Protein AF-A0A1V1TSD0-F1 (afdb_monomer)

Radius of gyration: 26.0 Å; Cα contacts (8 Å, |Δi|>4): 229; chains: 1; bounding box: 66×62×81 Å

Structure (mmCIF, N/CA/C/O backbone):
data_AF-A0A1V1TSD0-F1
#
_entry.id   AF-A0A1V1TSD0-F1
#
loop_
_atom_site.group_PDB
_atom_site.id
_atom_site.type_symbol
_atom_site.label_atom_id
_atom_site.label_alt_id
_atom_site.label_comp_id
_atom_site.label_asym_id
_atom_site.label_entity_id
_atom_site.label_seq_id
_atom_site.pdbx_PDB_ins_code
_atom_site.Cartn_x
_atom_site.Cartn_y
_atom_site.Cartn_z
_atom_site.occupancy
_atom_site.B_iso_or_equiv
_atom_site.auth_seq_id
_atom_site.auth_comp_id
_atom_site.auth_asym_id
_atom_site.auth_atom_id
_atom_site.pdbx_PDB_model_num
ATOM 1 N N . MET A 1 1 ? -42.325 -4.450 58.940 1.00 56.97 1 MET A N 1
ATOM 2 C CA . MET A 1 1 ? -40.884 -4.740 58.745 1.00 56.97 1 MET A CA 1
ATOM 3 C C . MET A 1 1 ? -40.631 -5.850 57.714 1.00 56.97 1 MET A C 1
ATOM 5 O O . MET A 1 1 ? -39.839 -5.632 56.813 1.00 56.97 1 MET A O 1
ATOM 9 N N . TYR A 1 2 ? -41.353 -6.981 57.750 1.00 60.72 2 TYR A N 1
ATOM 10 C CA . TYR A 1 2 ? -41.178 -8.103 56.799 1.00 60.72 2 TYR A CA 1
ATOM 11 C C . TYR A 1 2 ? -41.412 -7.768 55.307 1.00 60.72 2 TYR A C 1
ATOM 13 O O . TYR A 1 2 ? -40.686 -8.253 54.445 1.00 60.72 2 TYR A O 1
ATOM 21 N N . SER A 1 3 ? -42.401 -6.921 54.992 1.00 66.69 3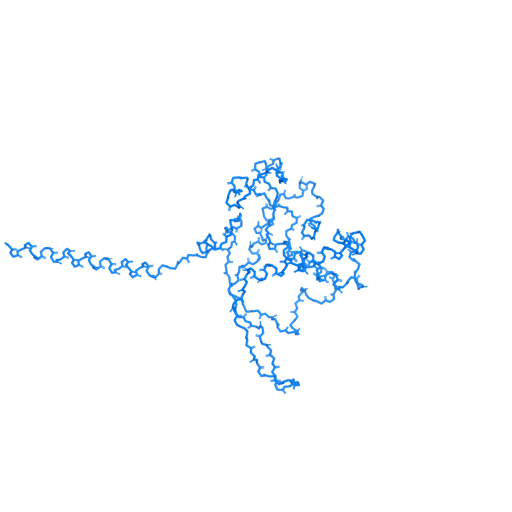 SER A N 1
ATOM 22 C CA . SER A 1 3 ? -42.726 -6.543 53.601 1.00 66.69 3 SER A CA 1
ATOM 23 C C . SER A 1 3 ? -41.614 -5.717 52.930 1.00 66.69 3 SER A C 1
ATOM 25 O O . SER A 1 3 ? -41.291 -5.929 51.764 1.00 66.69 3 SER A O 1
ATOM 27 N N . TYR A 1 4 ? -40.954 -4.842 53.695 1.00 77.44 4 TYR A N 1
ATOM 28 C CA . TYR A 1 4 ? -39.915 -3.940 53.190 1.00 77.44 4 TYR A CA 1
ATOM 29 C C . TYR A 1 4 ? -38.653 -4.696 52.743 1.00 77.44 4 TYR A C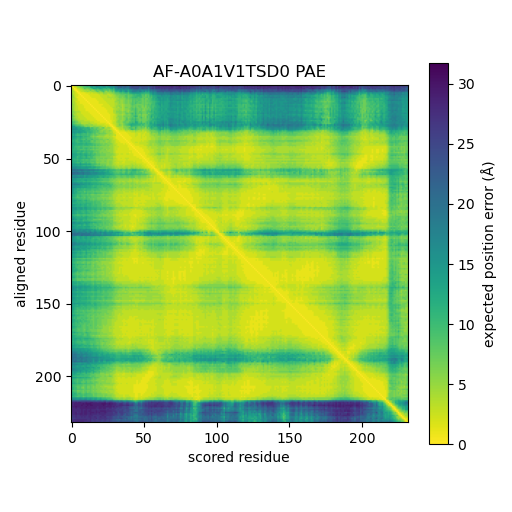 1
ATOM 31 O O . TYR A 1 4 ? -38.132 -4.450 51.659 1.00 77.44 4 TYR A O 1
ATOM 39 N N . ASN A 1 5 ? -38.224 -5.695 53.522 1.00 82.88 5 ASN A N 1
ATOM 40 C CA . ASN A 1 5 ? -37.071 -6.535 53.177 1.00 82.88 5 ASN A CA 1
ATOM 41 C C . ASN A 1 5 ? -37.315 -7.373 51.914 1.00 82.88 5 ASN A C 1
ATOM 43 O O . ASN A 1 5 ? -36.395 -7.598 51.133 1.00 82.88 5 ASN A O 1
ATOM 47 N N . ARG A 1 6 ? -38.559 -7.814 51.679 1.00 86.88 6 ARG A N 1
ATOM 48 C CA . ARG A 1 6 ? -38.909 -8.576 50.473 1.00 86.88 6 ARG A CA 1
ATOM 49 C C . ARG A 1 6 ? -38.849 -7.703 49.219 1.00 86.88 6 ARG A C 1
ATOM 51 O O . ARG A 1 6 ? -38.301 -8.144 48.215 1.00 86.88 6 ARG A O 1
ATOM 58 N N . VAL A 1 7 ? -39.365 -6.475 49.291 1.00 89.94 7 VAL A N 1
ATOM 59 C CA . VAL A 1 7 ? -39.290 -5.504 48.185 1.00 89.94 7 VAL A CA 1
ATOM 60 C C . VAL A 1 7 ? -37.834 -5.144 47.883 1.00 89.94 7 VAL A C 1
ATOM 62 O O . VAL A 1 7 ? -37.426 -5.210 46.727 1.00 89.94 7 VAL A O 1
ATOM 65 N N . TYR A 1 8 ? -37.030 -4.857 48.912 1.00 93.00 8 TYR A N 1
ATOM 66 C CA . TYR A 1 8 ? -35.603 -4.567 48.751 1.00 93.00 8 TYR A CA 1
ATOM 67 C C . TYR A 1 8 ? -34.847 -5.708 48.051 1.00 93.00 8 TYR A C 1
ATOM 69 O O . TYR A 1 8 ? -34.151 -5.467 47.067 1.00 93.00 8 TYR A O 1
ATOM 77 N N . ASN A 1 9 ? -35.033 -6.954 48.497 1.00 92.12 9 ASN A N 1
ATOM 78 C CA . ASN A 1 9 ? -34.346 -8.109 47.912 1.00 92.12 9 ASN A CA 1
ATOM 79 C C . ASN A 1 9 ? -34.718 -8.339 46.439 1.00 92.12 9 ASN A C 1
ATOM 81 O O . ASN A 1 9 ? -33.852 -8.686 45.641 1.00 92.12 9 ASN A O 1
ATOM 85 N N . VAL A 1 10 ? -35.986 -8.128 46.062 1.00 94.88 10 VAL A N 1
ATOM 86 C CA . VAL A 1 10 ? -36.434 -8.249 44.662 1.00 94.88 10 VAL A CA 1
ATOM 87 C C . VAL A 1 10 ? -35.785 -7.177 43.787 1.00 94.88 10 VAL A C 1
ATOM 89 O O . VAL A 1 10 ? -35.283 -7.490 42.710 1.00 94.88 10 VAL A O 1
ATOM 92 N N . VAL A 1 11 ? -35.745 -5.929 44.261 1.00 95.31 11 VAL A N 1
ATOM 93 C CA . VAL A 1 11 ? -35.116 -4.817 43.534 1.00 95.31 11 VAL A CA 1
ATOM 94 C C . VAL A 1 11 ? -33.609 -5.045 43.379 1.00 95.31 11 VAL A C 1
ATOM 96 O O . VAL A 1 11 ? -33.076 -4.892 42.282 1.00 95.31 11 VAL A O 1
ATOM 99 N N . ALA A 1 12 ? -32.924 -5.472 44.443 1.00 95.50 12 ALA A N 1
ATOM 100 C CA . ALA A 1 12 ? -31.495 -5.774 44.398 1.00 95.50 12 ALA A CA 1
ATOM 101 C C . ALA A 1 12 ? -31.174 -6.923 43.425 1.00 95.50 12 ALA A C 1
ATOM 103 O O . ALA A 1 12 ? -30.261 -6.800 42.609 1.00 95.50 12 ALA A O 1
ATOM 104 N N . ALA A 1 13 ? -31.952 -8.012 43.457 1.00 96.06 13 ALA A N 1
ATOM 105 C CA . ALA A 1 13 ? -31.787 -9.133 42.533 1.00 96.06 13 ALA A CA 1
ATOM 106 C C . ALA A 1 13 ? -32.034 -8.724 41.071 1.00 96.06 13 ALA A C 1
ATOM 108 O O . ALA A 1 13 ? -31.301 -9.158 40.184 1.00 96.06 13 ALA A O 1
ATOM 109 N N . PHE A 1 14 ? -33.020 -7.856 40.820 1.00 97.12 14 PHE A N 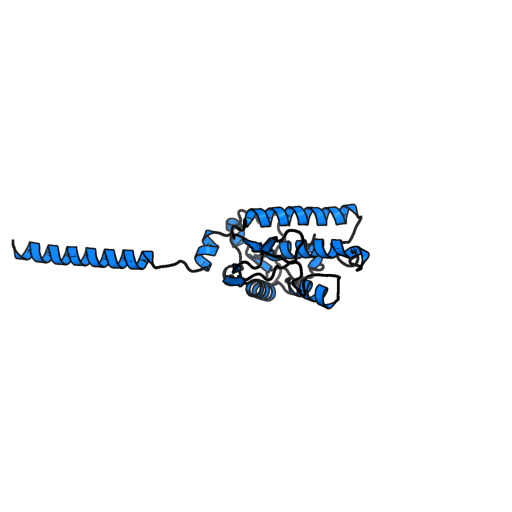1
ATOM 110 C CA . PHE A 1 14 ? -33.284 -7.310 39.490 1.00 97.12 14 PHE A CA 1
ATOM 111 C C . PHE A 1 14 ? -32.096 -6.497 38.960 1.00 97.12 14 PHE A C 1
ATOM 113 O O . PHE A 1 14 ? -31.605 -6.784 37.871 1.00 97.12 14 PHE A O 1
ATOM 120 N N . PHE A 1 15 ? -31.581 -5.534 39.733 1.00 97.69 15 PHE A N 1
ATOM 121 C CA . PHE A 1 15 ? -30.420 -4.743 39.307 1.00 97.69 15 PHE A CA 1
ATOM 122 C C . PHE A 1 15 ? -29.165 -5.598 39.119 1.00 97.69 15 PHE A C 1
ATOM 124 O O . PHE A 1 15 ? -28.401 -5.362 38.184 1.00 97.69 15 PHE A O 1
ATOM 131 N N . PHE A 1 16 ? -28.967 -6.617 39.958 1.00 97.31 16 PHE A N 1
ATOM 132 C CA . PHE A 1 16 ? -27.873 -7.568 39.785 1.00 97.31 16 PHE A CA 1
ATOM 133 C C . PHE A 1 16 ? -28.010 -8.364 38.479 1.00 97.31 16 PHE A C 1
ATOM 135 O O . PHE A 1 16 ? -27.049 -8.454 37.719 1.00 97.31 16 PHE A O 1
ATOM 142 N N . ALA A 1 17 ? -29.205 -8.875 38.168 1.00 97.56 17 ALA A N 1
ATOM 143 C CA . ALA A 1 17 ? -29.463 -9.580 36.914 1.00 97.56 17 ALA A CA 1
ATOM 144 C C . ALA A 1 17 ? -29.262 -8.672 35.688 1.00 97.56 17 ALA A C 1
ATOM 146 O O . ALA A 1 17 ? -28.612 -9.077 34.729 1.00 97.56 17 ALA A O 1
ATOM 147 N N . VAL A 1 18 ? -29.750 -7.429 35.734 1.00 97.31 18 VAL A N 1
ATOM 148 C CA . VAL A 1 18 ? -29.541 -6.435 34.667 1.00 97.31 18 VAL A CA 1
ATOM 149 C C . VAL A 1 18 ? -28.053 -6.127 34.479 1.00 97.31 18 VAL A C 1
ATOM 151 O O . VAL A 1 18 ? -27.576 -6.091 33.349 1.00 97.31 18 VAL A O 1
ATOM 154 N N . SER A 1 19 ? -27.300 -5.970 35.570 1.00 97.31 19 SER A N 1
ATOM 155 C CA . SER A 1 19 ? -25.848 -5.763 35.521 1.00 97.31 19 SER A CA 1
ATOM 156 C C . SER A 1 19 ? -25.116 -6.954 34.891 1.00 97.31 19 SER A C 1
ATOM 158 O O . SER A 1 19 ? -24.260 -6.763 34.030 1.00 97.31 19 SER A O 1
ATOM 160 N N . LEU A 1 20 ? -25.499 -8.189 35.239 1.00 97.06 20 LEU A N 1
ATOM 161 C CA . LEU A 1 20 ? -24.949 -9.396 34.612 1.00 97.06 20 LEU A CA 1
ATOM 162 C C . LEU A 1 20 ? -25.252 -9.461 33.112 1.00 97.06 20 LEU A C 1
ATOM 164 O O . LEU A 1 20 ? -24.371 -9.825 32.336 1.00 97.06 20 LEU A O 1
ATOM 168 N N . VAL A 1 21 ? -26.465 -9.080 32.699 1.00 96.62 21 VAL A N 1
ATOM 169 C CA . VAL A 1 21 ? -26.834 -9.004 31.279 1.00 96.62 21 VAL A CA 1
ATOM 170 C C . VAL A 1 21 ? -26.001 -7.944 30.567 1.00 96.62 21 VAL A C 1
ATOM 172 O O . VAL A 1 21 ? -25.429 -8.248 29.526 1.00 96.62 21 VAL A O 1
ATOM 175 N N . PHE A 1 22 ? -25.858 -6.737 31.122 1.00 96.31 22 PHE A N 1
ATOM 176 C CA . PHE A 1 22 ? -25.019 -5.699 30.516 1.00 96.31 22 PHE A CA 1
ATOM 177 C C . PHE A 1 22 ? -23.555 -6.111 30.423 1.00 96.31 22 PHE A C 1
ATOM 179 O O . PHE A 1 22 ? -22.934 -5.885 29.393 1.00 96.31 22 PHE A O 1
ATOM 186 N N . HIS A 1 23 ? -23.013 -6.752 31.457 1.00 94.75 23 HIS A N 1
ATOM 187 C CA . HIS A 1 23 ? -21.650 -7.276 31.434 1.00 94.75 23 HIS A CA 1
ATOM 188 C C . HIS A 1 23 ? -21.478 -8.352 30.362 1.00 94.75 23 HIS A C 1
ATOM 190 O O . HIS A 1 23 ? -20.498 -8.334 29.623 1.00 94.75 23 HIS A O 1
ATOM 196 N N . PHE A 1 24 ? -22.441 -9.269 30.243 1.00 95.25 24 PHE A N 1
ATOM 197 C CA . PHE A 1 24 ? -22.411 -10.297 29.209 1.00 95.25 24 PHE A CA 1
ATOM 198 C C . PHE A 1 24 ? -22.515 -9.683 27.812 1.00 95.25 24 PHE A C 1
ATOM 200 O O . PHE A 1 24 ? -21.704 -10.002 26.953 1.00 95.25 24 PHE A O 1
ATOM 207 N N . VAL A 1 25 ? -23.453 -8.762 27.585 1.00 94.06 25 VAL A N 1
ATOM 208 C CA . VAL A 1 25 ? -23.600 -8.069 26.298 1.00 94.06 25 VAL A CA 1
ATOM 209 C C . VAL A 1 25 ? -22.329 -7.291 25.964 1.00 94.06 25 VAL A C 1
ATOM 211 O O . VAL A 1 25 ? -21.769 -7.504 24.899 1.00 94.06 25 VAL A O 1
ATOM 214 N N . ALA A 1 26 ? -21.813 -6.474 26.885 1.00 90.38 26 ALA A N 1
ATOM 215 C CA . ALA A 1 26 ? -20.609 -5.674 26.665 1.00 90.38 26 ALA A CA 1
ATOM 216 C C . ALA A 1 26 ? -19.372 -6.526 26.352 1.00 90.38 26 ALA A C 1
ATOM 218 O O . ALA A 1 26 ? -18.548 -6.120 25.541 1.00 90.38 26 ALA A O 1
ATOM 219 N N . ARG A 1 27 ? -19.249 -7.720 26.946 1.00 89.38 27 ARG A N 1
ATOM 220 C CA . ARG A 1 27 ? -18.155 -8.650 26.626 1.00 89.38 27 ARG A CA 1
ATOM 221 C C . ARG A 1 27 ? -18.256 -9.300 25.251 1.00 89.38 27 ARG A C 1
ATOM 223 O O . ARG A 1 27 ? -17.247 -9.807 24.782 1.00 89.38 27 ARG A O 1
ATOM 230 N N . ASN A 1 28 ? -19.441 -9.315 24.648 1.00 86.56 28 ASN A N 1
ATOM 231 C CA . ASN A 1 28 ? -19.676 -9.898 23.329 1.00 86.56 28 ASN A CA 1
ATOM 232 C C . ASN A 1 28 ? -19.842 -8.829 22.232 1.00 86.56 28 ASN A C 1
ATOM 234 O O . ASN A 1 28 ? -20.140 -9.178 21.093 1.00 86.56 28 ASN A O 1
ATOM 238 N N . ILE A 1 29 ? -19.688 -7.538 22.553 1.00 87.69 29 ILE A N 1
ATOM 239 C CA . ILE A 1 29 ? -19.615 -6.483 21.537 1.00 87.69 29 ILE A CA 1
ATOM 240 C C . ILE A 1 29 ? -18.183 -6.455 21.016 1.00 87.69 29 ILE A C 1
ATOM 242 O O . ILE A 1 29 ? -17.275 -5.974 21.693 1.00 87.69 29 ILE A O 1
ATOM 246 N N . GLU A 1 30 ? -17.992 -6.967 19.808 1.00 82.88 30 GLU A N 1
ATOM 247 C CA . GLU A 1 30 ? -16.751 -6.776 19.068 1.00 82.88 30 GLU A CA 1
ATOM 248 C C . GLU A 1 30 ? -16.792 -5.406 18.371 1.00 82.88 30 GLU A C 1
ATOM 250 O O . GLU A 1 30 ? -17.820 -5.051 17.778 1.00 82.88 30 GLU A O 1
ATOM 255 N N . PRO A 1 31 ? -15.723 -4.594 18.469 1.00 83.94 31 PRO A N 1
ATOM 256 C CA . PRO A 1 31 ? -15.627 -3.365 17.695 1.00 83.94 31 PRO A CA 1
ATOM 257 C C . PRO A 1 31 ? -15.647 -3.710 16.206 1.00 83.94 31 PRO A C 1
ATOM 259 O O . PRO A 1 31 ? -15.064 -4.707 15.781 1.00 83.94 31 PRO A O 1
ATOM 262 N N . ASN A 1 32 ? -16.308 -2.877 15.405 1.00 87.69 32 ASN A N 1
ATOM 263 C CA . ASN A 1 32 ? -16.208 -3.025 13.959 1.00 87.69 32 ASN A CA 1
ATOM 264 C C . ASN A 1 32 ? -14.789 -2.650 13.489 1.00 87.69 32 ASN A C 1
ATOM 266 O O . ASN A 1 32 ? -14.047 -1.938 14.173 1.00 87.69 32 ASN A O 1
ATOM 270 N N . ASP A 1 33 ? -14.441 -3.089 12.284 1.00 87.69 33 ASP A N 1
ATOM 271 C CA . ASP A 1 33 ? -13.126 -2.847 11.690 1.00 87.69 33 ASP A CA 1
ATOM 272 C C . ASP A 1 33 ? -12.747 -1.359 11.624 1.00 87.69 33 ASP A C 1
ATOM 274 O O . ASP A 1 33 ? -11.583 -1.007 11.814 1.00 87.69 33 ASP A O 1
ATOM 278 N N . LEU A 1 34 ? -13.714 -0.463 11.404 1.00 88.88 34 LEU A N 1
ATOM 279 C CA . LEU A 1 34 ? -13.466 0.976 11.316 1.00 88.88 34 LEU A CA 1
ATOM 280 C C . LEU A 1 34 ? -13.044 1.575 12.665 1.00 88.88 34 LEU A C 1
ATOM 282 O O . LEU A 1 34 ? -12.170 2.443 12.708 1.00 88.88 34 LEU A O 1
ATOM 286 N N . ASP A 1 35 ? -13.627 1.111 13.768 1.00 91.12 35 ASP A N 1
ATOM 287 C CA . ASP A 1 35 ? -13.231 1.537 15.111 1.00 91.12 35 ASP A CA 1
ATOM 288 C C . ASP A 1 35 ? -11.818 1.040 15.446 1.00 91.12 35 ASP A C 1
ATOM 290 O O . ASP A 1 35 ? -10.998 1.805 15.963 1.00 91.12 35 ASP A O 1
ATOM 294 N N . CYS A 1 36 ? -11.484 -0.193 15.051 1.00 90.69 36 CYS A N 1
ATOM 295 C CA . CYS A 1 36 ? -10.125 -0.728 15.154 1.00 90.69 36 CYS A CA 1
ATOM 296 C C . CYS A 1 36 ? -9.122 0.089 14.327 1.00 90.69 36 CYS A C 1
ATOM 298 O O . CYS A 1 36 ? -8.055 0.449 14.826 1.00 90.69 36 CYS A O 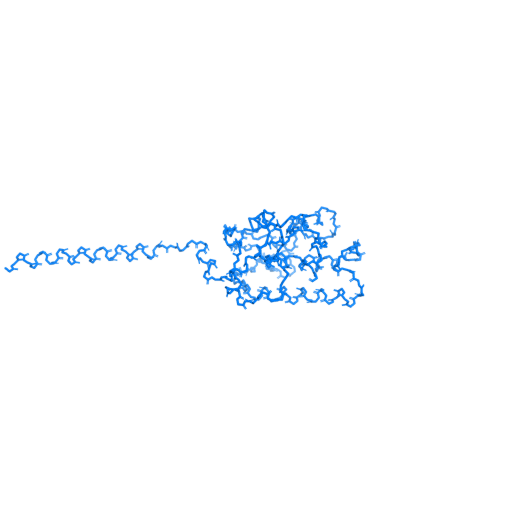1
ATOM 300 N N . VAL A 1 37 ? -9.465 0.435 13.084 1.00 93.00 37 VAL A N 1
ATOM 301 C CA . VAL A 1 37 ? -8.631 1.266 12.199 1.00 93.00 37 VAL A CA 1
ATOM 302 C C . VAL A 1 37 ? -8.355 2.627 12.825 1.00 93.00 37 VAL A C 1
ATOM 304 O O . VAL A 1 37 ? -7.199 3.035 12.901 1.00 93.00 37 VAL A O 1
ATOM 307 N N . ARG A 1 38 ? -9.387 3.312 13.327 1.00 91.94 38 ARG A N 1
ATOM 308 C CA . ARG A 1 38 ? -9.239 4.626 13.974 1.00 91.94 38 ARG A CA 1
ATOM 309 C C . ARG A 1 38 ? -8.347 4.579 15.210 1.00 91.94 38 ARG A C 1
ATOM 311 O O . ARG A 1 38 ? -7.652 5.548 15.489 1.00 91.94 38 ARG A O 1
AT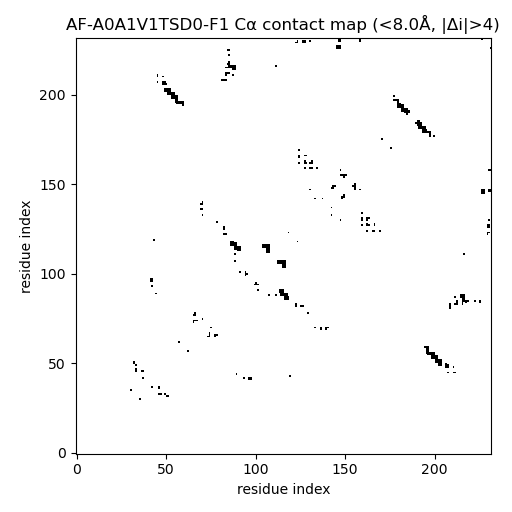OM 318 N N . ALA A 1 39 ? -8.378 3.473 15.950 1.00 92.56 39 ALA A N 1
ATOM 319 C CA . ALA A 1 39 ? -7.573 3.302 17.154 1.00 92.56 39 ALA A CA 1
ATOM 320 C C . ALA A 1 39 ? -6.106 2.933 16.867 1.00 92.56 39 ALA A C 1
ATOM 322 O O . ALA A 1 39 ? -5.257 3.118 17.735 1.00 92.56 39 ALA A O 1
ATOM 323 N N . THR A 1 40 ? -5.803 2.390 15.683 1.00 92.38 40 THR A N 1
ATOM 324 C CA . THR A 1 40 ? -4.496 1.773 15.378 1.00 92.38 40 THR A CA 1
ATOM 325 C C . THR A 1 40 ? -3.778 2.383 14.176 1.00 92.38 40 THR A C 1
ATOM 327 O O . THR A 1 40 ? -2.686 1.943 13.829 1.00 92.38 40 THR A O 1
ATOM 330 N N . SER A 1 41 ? -4.364 3.379 13.512 1.00 92.69 41 SER A N 1
ATOM 331 C CA . SER A 1 41 ? -3.795 4.027 12.328 1.00 92.69 41 SER A CA 1
ATOM 332 C C . SER A 1 41 ? -3.840 5.546 12.449 1.00 92.69 41 SER A C 1
ATOM 334 O O . SER A 1 41 ? -4.791 6.105 12.995 1.00 92.69 41 SER A O 1
ATOM 336 N N . SER A 1 42 ? -2.844 6.220 11.870 1.00 93.19 42 SER A N 1
ATOM 337 C CA . SER A 1 42 ? -2.909 7.663 11.616 1.00 93.19 42 SER A CA 1
ATOM 338 C C . SER A 1 42 ? -4.136 8.004 10.775 1.00 93.19 42 SER A C 1
ATOM 340 O O . SER A 1 42 ? -4.555 7.198 9.937 1.00 93.19 42 SER A O 1
ATOM 342 N N . TRP A 1 43 ? -4.698 9.198 10.987 1.00 94.88 43 TRP A N 1
ATOM 343 C CA . TRP A 1 43 ? -5.870 9.659 10.246 1.00 94.88 43 TRP A CA 1
ATOM 344 C C . TRP A 1 43 ? -5.659 9.542 8.728 1.00 94.88 43 TRP A C 1
ATOM 346 O O . TRP A 1 43 ? -4.592 9.862 8.206 1.00 94.88 43 TRP A O 1
ATOM 356 N N . SER A 1 44 ? -6.691 9.095 8.013 1.00 95.19 44 SER A N 1
ATOM 357 C CA . SER A 1 44 ? -6.707 9.068 6.553 1.00 95.19 44 SER A CA 1
ATOM 358 C C . SER A 1 44 ? -8.095 9.434 6.027 1.00 95.19 44 SER A C 1
ATOM 360 O O . SER A 1 44 ? -9.103 8.991 6.595 1.00 95.19 44 SER A O 1
ATOM 362 N N . PRO A 1 45 ? -8.183 10.185 4.912 1.00 95.25 45 PRO A N 1
ATOM 363 C CA . PRO A 1 45 ? -9.461 10.453 4.255 1.00 95.25 45 PRO A CA 1
ATOM 364 C C . PRO A 1 45 ? -10.128 9.169 3.731 1.00 95.25 45 PRO A C 1
ATOM 366 O O . PRO A 1 45 ? -11.348 9.126 3.599 1.00 95.25 45 PRO A O 1
ATOM 369 N N . ALA A 1 46 ? -9.351 8.103 3.515 1.00 95.75 46 ALA A N 1
ATOM 370 C CA . ALA A 1 46 ? -9.825 6.823 2.996 1.00 95.75 46 ALA A CA 1
ATOM 371 C C . ALA A 1 46 ? -10.395 5.882 4.069 1.00 95.75 46 ALA A C 1
ATOM 373 O O . ALA A 1 46 ? -10.719 4.741 3.758 1.00 95.75 46 ALA A O 1
ATOM 374 N N . PHE A 1 47 ? -10.524 6.306 5.334 1.00 94.75 47 PHE A N 1
ATOM 375 C CA . PHE A 1 47 ? -11.036 5.435 6.405 1.00 94.75 47 PHE A CA 1
ATOM 376 C C . PHE A 1 47 ? -12.385 4.789 6.072 1.00 94.75 47 PHE A C 1
ATOM 378 O O . PHE A 1 47 ? -12.592 3.626 6.399 1.00 94.75 47 PHE A O 1
ATOM 385 N N . GLY A 1 48 ? -13.277 5.509 5.386 1.00 92.44 48 GLY A N 1
ATOM 386 C CA . GLY A 1 48 ? -14.574 4.972 4.962 1.00 92.44 48 GLY A CA 1
ATOM 387 C C . GLY A 1 48 ? -14.503 3.900 3.867 1.00 92.44 48 GLY A C 1
ATOM 388 O O . GLY A 1 48 ? -15.491 3.207 3.661 1.00 92.44 48 GLY A O 1
ATOM 389 N N . ALA A 1 49 ? -13.363 3.759 3.186 1.00 94.81 49 ALA A N 1
ATOM 390 C CA . ALA A 1 49 ? -13.126 2.754 2.150 1.00 94.81 49 ALA A CA 1
ATOM 391 C C . ALA A 1 49 ? -12.356 1.529 2.667 1.00 94.81 49 ALA A C 1
ATOM 393 O O . ALA A 1 49 ? -12.103 0.595 1.908 1.00 94.81 49 ALA A O 1
ATOM 394 N N . ILE A 1 50 ? -11.946 1.529 3.942 1.00 94.81 50 ILE A N 1
ATOM 395 C CA . ILE A 1 50 ? -11.234 0.393 4.523 1.00 94.81 50 ILE A CA 1
ATOM 396 C C . ILE A 1 50 ? -12.241 -0.710 4.837 1.00 94.81 50 ILE A C 1
ATOM 398 O O . ILE A 1 50 ? -13.010 -0.632 5.792 1.00 94.81 50 ILE A O 1
ATOM 402 N N . GLU A 1 51 ? -12.167 -1.761 4.034 1.00 94.19 51 GLU A N 1
ATOM 403 C CA . GLU A 1 51 ? -12.833 -3.040 4.239 1.00 94.19 51 GLU A CA 1
ATOM 404 C C . GLU A 1 51 ? -11.754 -4.112 4.395 1.00 94.19 51 GLU A C 1
ATOM 406 O O . GLU A 1 51 ? -10.693 -4.011 3.774 1.00 94.19 51 GLU A O 1
ATOM 411 N N . TYR A 1 52 ? -11.995 -5.126 5.224 1.00 94.44 52 TYR A N 1
ATOM 412 C CA . TYR A 1 52 ? -11.064 -6.237 5.392 1.00 94.44 52 TYR A CA 1
ATOM 413 C C . TYR A 1 52 ? -11.608 -7.517 4.771 1.00 94.44 52 TYR A C 1
ATOM 415 O O . TYR A 1 52 ? -12.814 -7.758 4.736 1.00 94.44 52 TYR A O 1
ATOM 423 N N . GLN A 1 53 ? -10.695 -8.359 4.302 1.00 94.75 53 GLN A N 1
ATOM 424 C CA . GLN A 1 53 ? -11.015 -9.670 3.768 1.00 94.75 53 GLN A CA 1
ATOM 425 C C . GLN A 1 53 ? -9.934 -10.690 4.105 1.00 94.75 53 GLN A C 1
ATOM 427 O O . GLN A 1 53 ? -8.755 -10.369 4.256 1.00 94.75 53 GLN A O 1
ATOM 432 N N . TRP A 1 54 ? -10.362 -11.943 4.235 1.00 95.69 54 TRP A N 1
ATOM 433 C CA . TRP A 1 54 ? -9.457 -13.068 4.408 1.00 95.69 54 TRP A CA 1
ATOM 434 C C . TRP A 1 54 ? -8.881 -13.488 3.059 1.00 95.69 54 TRP A C 1
ATOM 436 O O . TRP A 1 54 ? -9.628 -13.813 2.138 1.00 95.69 54 TRP A O 1
ATOM 446 N N . GLU A 1 55 ? -7.557 -13.547 2.969 1.00 94.62 55 GLU A N 1
ATOM 447 C CA . GLU A 1 55 ? -6.840 -13.975 1.772 1.00 94.62 55 GLU A CA 1
ATOM 448 C C . GLU A 1 55 ? -5.797 -15.028 2.123 1.00 94.62 55 GLU A C 1
ATOM 450 O O . GLU A 1 55 ? -4.989 -14.858 3.035 1.00 94.62 55 GLU A O 1
ATOM 455 N N . THR A 1 56 ? -5.789 -16.138 1.386 1.00 93.75 56 THR A N 1
ATOM 456 C CA . THR A 1 56 ? -4.667 -17.080 1.424 1.00 93.75 56 THR A CA 1
ATOM 457 C C . THR A 1 56 ? -3.700 -16.716 0.320 1.00 93.75 56 THR A C 1
ATOM 459 O O . THR A 1 56 ? -4.028 -16.840 -0.865 1.00 93.75 56 THR A O 1
ATOM 462 N N . PHE A 1 57 ? -2.506 -16.286 0.709 1.00 92.25 57 PHE A N 1
ATOM 463 C CA . PHE A 1 57 ? -1.484 -15.910 -0.252 1.00 92.25 57 PHE A CA 1
ATOM 464 C C . PHE A 1 57 ? -1.141 -17.081 -1.168 1.00 92.25 57 PHE A C 1
ATOM 466 O O . PHE A 1 57 ? -1.155 -18.243 -0.768 1.00 92.25 57 PHE A O 1
ATOM 473 N N . GLN A 1 58 ? -0.829 -16.753 -2.416 1.00 87.94 58 GLN A N 1
ATOM 474 C CA . GLN A 1 58 ? -0.319 -17.695 -3.402 1.00 87.94 58 GLN A CA 1
ATOM 475 C C . GLN A 1 58 ? 1.135 -17.298 -3.667 1.00 87.94 58 GLN A C 1
ATOM 477 O O . GLN A 1 58 ? 1.453 -16.660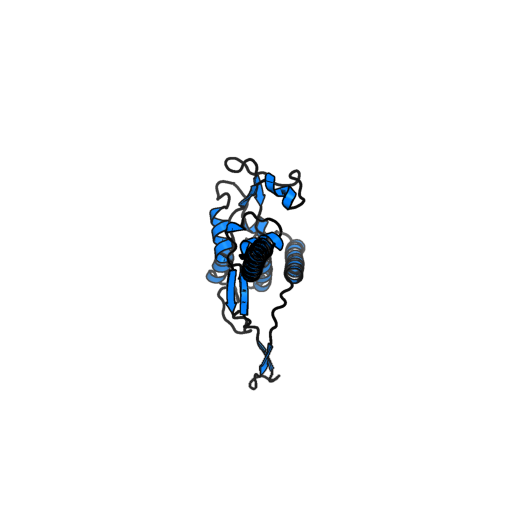 -4.664 1.00 87.94 58 GLN A O 1
ATOM 482 N N . ASN A 1 59 ? 2.019 -17.608 -2.719 1.00 83.00 59 ASN A N 1
ATOM 483 C CA . ASN A 1 59 ? 3.400 -17.102 -2.700 1.00 83.00 59 ASN A CA 1
ATOM 484 C C . ASN A 1 59 ? 4.445 -18.209 -2.873 1.00 83.00 59 ASN A C 1
ATOM 486 O O . ASN A 1 59 ? 5.620 -18.046 -2.540 1.00 83.00 59 ASN A O 1
ATOM 490 N N . GLY A 1 60 ? 4.044 -19.351 -3.434 1.00 82.56 60 GLY A N 1
ATOM 491 C CA . GLY A 1 60 ? 4.999 -20.358 -3.883 1.00 82.56 60 GLY A CA 1
ATOM 492 C C . GLY A 1 60 ? 6.009 -19.765 -4.876 1.00 82.56 60 GLY A C 1
ATOM 493 O O . GLY A 1 60 ? 5.653 -18.981 -5.754 1.00 82.56 60 GLY A O 1
ATOM 494 N N . PHE A 1 61 ? 7.280 -20.173 -4.795 1.00 80.19 61 PHE A N 1
ATOM 495 C CA . PHE A 1 61 ? 8.351 -19.636 -5.654 1.00 80.19 61 PHE A CA 1
ATOM 496 C C . PHE A 1 61 ? 8.024 -19.671 -7.159 1.00 80.19 61 PHE A C 1
ATOM 498 O O . PHE A 1 61 ? 8.363 -18.736 -7.887 1.00 80.19 61 PHE A O 1
ATOM 505 N N . SER A 1 62 ? 7.329 -20.717 -7.618 1.00 82.75 62 SER A N 1
ATOM 506 C CA . SER A 1 62 ? 6.910 -20.907 -9.016 1.00 82.75 62 SER A CA 1
ATOM 507 C C . SER A 1 62 ? 5.486 -20.424 -9.319 1.00 82.75 62 SER A C 1
ATOM 509 O O . SER A 1 62 ? 5.004 -20.643 -10.431 1.00 82.75 62 SER A O 1
ATOM 511 N N . GLN A 1 63 ? 4.799 -19.792 -8.363 1.00 87.00 63 GLN A N 1
ATOM 512 C CA . GLN A 1 63 ? 3.444 -19.291 -8.567 1.00 87.00 63 GLN A CA 1
ATOM 513 C C . GLN A 1 63 ? 3.435 -18.213 -9.650 1.00 87.00 63 GLN A C 1
ATOM 515 O O . GLN A 1 63 ? 4.190 -17.245 -9.578 1.00 87.00 63 GLN A O 1
ATOM 520 N N . LYS A 1 64 ? 2.565 -18.355 -10.650 1.00 89.12 64 LYS A N 1
ATOM 521 C CA . LYS A 1 64 ? 2.402 -17.343 -11.698 1.00 89.12 64 LYS A CA 1
ATOM 522 C C . LYS A 1 64 ? 1.536 -16.188 -11.196 1.00 89.12 64 LYS A C 1
ATOM 524 O O . LYS A 1 64 ? 0.579 -16.410 -10.460 1.00 89.12 64 LYS A O 1
ATOM 529 N N . SER A 1 65 ? 1.865 -14.975 -11.624 1.00 92.94 65 SER A N 1
ATOM 530 C CA . SER A 1 65 ? 1.089 -13.758 -11.382 1.00 92.94 65 SER A CA 1
ATOM 531 C C . SER A 1 65 ? 1.318 -12.797 -12.545 1.00 92.94 65 SER A C 1
ATOM 533 O O . SER A 1 65 ? 2.417 -12.783 -13.101 1.00 92.94 65 SER A O 1
ATOM 535 N N . ILE A 1 66 ? 0.306 -11.998 -12.892 1.00 94.69 66 ILE A N 1
ATOM 536 C CA . ILE A 1 66 ? 0.435 -10.940 -13.904 1.00 94.69 66 ILE A CA 1
ATOM 537 C C . ILE A 1 66 ? 1.461 -9.873 -13.491 1.00 94.69 66 ILE A C 1
ATOM 539 O O . ILE A 1 66 ? 2.037 -9.212 -14.342 1.00 94.69 66 ILE A O 1
ATOM 543 N N . TYR A 1 67 ? 1.754 -9.759 -12.192 1.00 93.75 67 TYR A N 1
ATOM 544 C CA . TYR A 1 67 ? 2.647 -8.745 -11.633 1.00 93.75 67 TYR A CA 1
ATOM 545 C C . TYR A 1 67 ? 4.131 -9.158 -11.576 1.00 93.75 67 TYR A C 1
ATOM 547 O O . TYR A 1 67 ? 4.951 -8.382 -11.083 1.00 93.75 67 TYR A O 1
ATOM 555 N N . ARG A 1 68 ? 4.514 -10.358 -12.047 1.00 91.69 68 ARG A N 1
ATOM 556 C CA . ARG A 1 68 ? 5.903 -10.863 -11.966 1.00 91.69 68 ARG A CA 1
ATOM 557 C C . ARG A 1 68 ? 6.430 -11.409 -13.292 1.00 91.69 68 ARG A C 1
ATOM 559 O O . ARG A 1 68 ? 5.688 -12.024 -14.049 1.00 91.69 68 ARG A O 1
ATOM 566 N N . GLY A 1 69 ? 7.747 -11.321 -13.473 1.00 91.50 69 GLY A N 1
ATOM 567 C CA . GLY A 1 69 ? 8.462 -11.868 -14.629 1.00 91.50 69 GLY A CA 1
ATOM 568 C C . GLY A 1 69 ? 9.023 -10.782 -15.541 1.00 91.50 69 GLY A C 1
ATOM 569 O O . GLY A 1 69 ? 9.027 -9.607 -15.175 1.00 91.50 69 GLY A O 1
ATOM 570 N N . GLU A 1 70 ? 9.517 -11.206 -16.707 1.00 94.19 70 GLU A N 1
ATOM 571 C CA . GLU A 1 70 ? 10.043 -10.301 -17.733 1.00 94.19 70 GLU A CA 1
ATOM 572 C C . GLU A 1 70 ? 8.977 -9.283 -18.179 1.00 94.19 70 GLU A C 1
ATOM 574 O O . GLU A 1 70 ? 7.788 -9.629 -18.236 1.00 94.19 70 GLU A O 1
ATOM 579 N N . PRO A 1 71 ? 9.371 -8.036 -18.500 1.00 95.00 71 PRO A N 1
ATOM 580 C CA . PRO A 1 71 ? 8.431 -6.997 -18.897 1.00 95.00 71 PRO A CA 1
ATOM 581 C C . PRO A 1 71 ? 7.630 -7.388 -20.140 1.00 95.00 71 PRO A C 1
ATOM 583 O O . PRO A 1 71 ? 8.173 -7.801 -21.164 1.00 95.00 71 PRO A O 1
ATOM 586 N N . THR A 1 72 ? 6.317 -7.202 -20.062 1.00 94.69 72 THR A N 1
ATOM 587 C CA . THR A 1 72 ? 5.398 -7.295 -21.201 1.00 94.69 72 THR A CA 1
ATOM 588 C C . THR A 1 72 ? 4.445 -6.106 -21.149 1.00 94.69 72 THR A C 1
ATOM 590 O O . THR A 1 72 ? 4.203 -5.589 -20.058 1.00 94.69 72 THR A O 1
ATOM 593 N N . PRO A 1 73 ? 3.854 -5.673 -22.278 1.00 92.62 73 PRO A N 1
ATOM 594 C CA . PRO A 1 73 ? 2.877 -4.586 -22.255 1.00 92.62 73 PRO A CA 1
ATOM 595 C C . PRO A 1 73 ? 1.723 -4.834 -21.273 1.00 92.62 73 PRO A C 1
ATOM 597 O O . PRO A 1 73 ? 1.287 -3.913 -20.595 1.00 92.62 73 PRO A O 1
ATOM 600 N N . GLU A 1 74 ? 1.258 -6.081 -21.163 1.00 95.38 74 GLU A N 1
ATOM 601 C CA . GLU A 1 74 ? 0.177 -6.463 -20.250 1.00 95.38 74 GLU A CA 1
ATOM 602 C C . GLU A 1 74 ? 0.596 -6.359 -18.777 1.00 95.38 74 GLU A C 1
ATOM 604 O O . GLU A 1 74 ? -0.151 -5.821 -17.964 1.00 95.38 74 GLU A O 1
ATOM 609 N N . LEU A 1 75 ? 1.816 -6.796 -18.443 1.00 95.06 75 LEU A N 1
ATOM 610 C CA . LEU A 1 75 ? 2.380 -6.648 -17.100 1.00 95.06 75 LEU A CA 1
ATOM 611 C C . LEU A 1 75 ? 2.566 -5.170 -16.735 1.00 95.06 75 LEU A C 1
ATOM 613 O O . LEU A 1 75 ? 2.196 -4.770 -15.633 1.00 95.06 75 LEU A O 1
ATOM 617 N N . GLU A 1 76 ? 3.114 -4.352 -17.642 1.00 92.69 76 GLU A N 1
ATOM 618 C CA . GLU A 1 76 ? 3.289 -2.917 -17.385 1.00 92.69 76 GLU A CA 1
ATOM 619 C C . GLU A 1 76 ? 1.937 -2.235 -17.154 1.00 92.69 76 GLU A C 1
ATOM 621 O O . GLU A 1 76 ? 1.802 -1.477 -16.198 1.00 92.69 76 GLU A O 1
ATOM 626 N N . MET A 1 77 ? 0.914 -2.555 -17.955 1.00 92.12 77 MET A N 1
ATOM 627 C CA . MET A 1 77 ? -0.442 -2.035 -17.746 1.00 92.12 77 MET A CA 1
ATOM 628 C C . MET A 1 77 ? -1.040 -2.484 -16.412 1.00 92.12 77 MET A C 1
ATOM 630 O O . MET A 1 77 ? -1.599 -1.652 -15.711 1.00 92.12 77 MET A O 1
ATOM 634 N N . ALA A 1 78 ? -0.868 -3.746 -16.007 1.00 95.38 78 ALA A N 1
ATOM 635 C CA . ALA A 1 78 ? -1.365 -4.213 -14.712 1.00 95.38 78 ALA A CA 1
ATOM 636 C C . ALA A 1 78 ? -0.754 -3.417 -13.544 1.00 95.38 78 ALA A C 1
ATOM 638 O O . ALA A 1 78 ? -1.464 -3.011 -12.623 1.00 95.38 78 ALA A O 1
ATOM 639 N N . TRP A 1 79 ? 0.552 -3.132 -13.596 1.00 93.88 79 TRP A N 1
ATOM 640 C CA . TRP A 1 79 ? 1.206 -2.274 -12.606 1.00 93.88 79 TRP A CA 1
ATOM 641 C C . TRP A 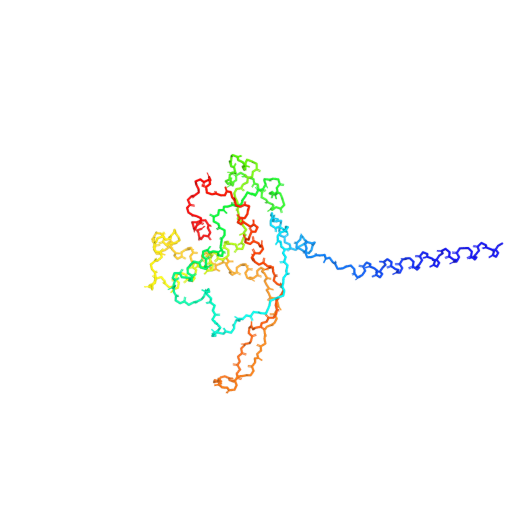1 79 ? 0.711 -0.822 -12.659 1.00 93.88 79 TRP A C 1
ATOM 643 O O . TRP A 1 79 ? 0.517 -0.218 -11.605 1.00 93.88 79 TRP A O 1
ATOM 653 N N . LEU A 1 80 ? 0.473 -0.265 -13.849 1.00 89.88 80 LEU A N 1
ATOM 654 C CA . LEU A 1 80 ? -0.100 1.078 -14.003 1.00 89.88 80 LEU A CA 1
ATOM 655 C C . LEU A 1 80 ? -1.517 1.170 -13.423 1.00 89.88 80 LEU A C 1
ATOM 657 O O . LEU A 1 80 ? -1.817 2.096 -12.674 1.00 89.88 80 LEU A O 1
ATOM 661 N N . ASP A 1 81 ? -2.368 0.192 -13.725 1.00 91.75 81 ASP A N 1
ATOM 662 C CA . ASP A 1 81 ? -3.765 0.160 -13.293 1.00 91.75 81 ASP A CA 1
ATOM 663 C C . ASP A 1 81 ? -3.903 -0.023 -11.779 1.00 91.75 81 ASP A C 1
ATOM 665 O O . ASP A 1 81 ? -4.915 0.390 -11.203 1.00 91.75 81 ASP A O 1
ATOM 669 N N . SER A 1 82 ? -2.869 -0.576 -11.136 1.00 92.88 82 SER A N 1
ATOM 670 C CA . SER A 1 82 ? -2.740 -0.691 -9.684 1.00 92.88 82 SER A CA 1
ATOM 671 C C . SER A 1 82 ? -2.330 0.615 -8.994 1.00 92.88 82 SER A C 1
ATOM 673 O O . SER A 1 82 ? -1.905 0.594 -7.854 1.00 92.88 82 SER A O 1
ATOM 675 N N . LEU A 1 83 ? -2.408 1.775 -9.643 1.00 91.25 83 LEU A N 1
ATOM 676 C CA . LEU A 1 83 ? -2.125 3.067 -9.015 1.00 91.25 83 LEU A CA 1
ATOM 677 C C . LEU A 1 83 ? -3.196 4.096 -9.417 1.00 91.25 83 LEU A C 1
ATOM 679 O O . LEU A 1 83 ? -3.779 3.996 -10.502 1.00 91.25 83 LEU A O 1
ATOM 683 N N . PRO A 1 84 ? -3.500 5.091 -8.564 1.00 89.50 84 PRO A N 1
ATOM 684 C CA . PRO A 1 84 ? -4.280 6.245 -8.989 1.00 89.50 84 PRO A CA 1
ATOM 685 C C . PRO A 1 84 ? -3.461 7.117 -9.948 1.00 89.50 84 PRO A C 1
ATOM 687 O O . PRO A 1 84 ? -2.232 7.032 -10.007 1.00 89.50 84 PRO A O 1
ATOM 690 N N . SER A 1 85 ? -4.156 7.955 -10.715 1.00 83.31 85 SER A N 1
ATOM 691 C CA . SER A 1 85 ? -3.549 8.779 -11.766 1.00 83.31 85 SER A CA 1
ATOM 692 C C . SER A 1 85 ? -3.324 10.229 -11.348 1.00 83.31 85 SER A C 1
ATOM 694 O O . SER A 1 85 ? -2.657 10.952 -12.085 1.00 83.31 85 SER A O 1
ATOM 696 N N . SER A 1 86 ? -3.904 10.659 -10.224 1.00 84.38 86 SER A N 1
ATOM 697 C CA . SER A 1 86 ? -3.864 12.037 -9.729 1.00 84.38 86 SER A CA 1
ATOM 698 C C . SER A 1 86 ? -3.912 12.117 -8.194 1.00 84.38 86 SER A C 1
ATOM 700 O O . SER A 1 86 ? -4.306 11.148 -7.538 1.00 84.38 86 SER A O 1
ATOM 702 N N . PRO A 1 87 ? -3.538 13.267 -7.582 1.00 89.31 87 PRO A N 1
ATOM 703 C CA . PRO A 1 87 ? -3.557 13.414 -6.134 1.00 89.31 87 PRO A CA 1
ATOM 704 C C . PRO A 1 87 ? -4.986 13.482 -5.653 1.00 89.31 87 PRO A C 1
ATOM 706 O O . PRO A 1 87 ? -5.891 13.863 -6.397 1.00 89.31 87 PRO A O 1
ATOM 709 N N . ILE A 1 88 ? -5.156 13.183 -4.377 1.00 92.62 88 ILE A N 1
ATOM 710 C CA . ILE A 1 88 ? -6.408 13.416 -3.674 1.00 92.62 88 ILE A CA 1
ATOM 711 C C . ILE A 1 88 ? -6.318 14.735 -2.894 1.00 92.62 88 ILE A C 1
ATOM 713 O O . ILE A 1 88 ? -5.236 15.100 -2.415 1.00 92.62 88 ILE A O 1
ATOM 717 N N . PRO A 1 89 ? -7.433 15.461 -2.739 1.00 93.50 89 PRO A N 1
ATOM 718 C CA . PRO A 1 89 ? -7.486 16.624 -1.872 1.00 93.50 89 PRO A CA 1
ATOM 719 C C . PRO A 1 89 ? -7.493 16.181 -0.401 1.00 93.50 89 PRO A C 1
ATOM 721 O O . PRO A 1 89 ? -8.340 15.404 0.040 1.00 93.50 89 PRO A O 1
ATOM 724 N N . ILE A 1 90 ? -6.557 16.707 0.384 1.00 94.75 90 ILE A N 1
ATOM 725 C CA . ILE A 1 90 ? -6.456 16.507 1.830 1.00 94.75 90 ILE A CA 1
ATOM 726 C C . ILE A 1 90 ? -6.957 17.772 2.530 1.00 94.75 90 ILE A C 1
ATOM 728 O O . ILE A 1 90 ? -6.342 18.828 2.385 1.00 94.75 90 ILE A O 1
ATOM 732 N N . PRO A 1 91 ? -8.057 17.722 3.299 1.00 94.44 91 PRO A N 1
ATOM 733 C CA . PRO A 1 91 ? -8.565 18.901 3.992 1.00 94.44 91 PRO A CA 1
ATOM 734 C C . PRO A 1 91 ? -7.535 19.470 4.977 1.00 94.44 91 PRO A C 1
ATOM 736 O O . PRO A 1 91 ? -7.066 18.751 5.862 1.00 94.44 91 PRO A O 1
ATOM 739 N N . LYS A 1 92 ? -7.247 20.779 4.903 1.00 94.44 92 LYS A N 1
ATOM 740 C CA . LYS A 1 92 ? -6.322 21.444 5.846 1.00 94.44 92 LYS A CA 1
ATOM 741 C C . LYS A 1 92 ? -6.757 21.283 7.309 1.00 94.44 92 LYS A C 1
ATOM 743 O O . LYS A 1 92 ? -5.924 21.189 8.205 1.00 94.44 92 LYS A O 1
ATOM 748 N N . SER A 1 93 ? -8.066 21.165 7.553 1.00 93.56 93 SER A N 1
ATOM 749 C CA . SER A 1 93 ? -8.651 20.940 8.884 1.00 93.56 93 SER A CA 1
ATOM 750 C C . SER A 1 93 ? -8.206 19.640 9.565 1.00 93.56 93 SER A C 1
ATOM 752 O O . SER A 1 93 ? -8.440 19.479 10.761 1.00 93.56 93 SER A O 1
ATOM 754 N N . LYS A 1 94 ? -7.574 18.722 8.827 1.00 94.12 94 LYS A N 1
ATOM 755 C CA . LYS A 1 94 ? -7.118 17.416 9.314 1.00 94.12 94 LYS A CA 1
ATOM 756 C C . LYS A 1 94 ? -5.616 17.339 9.586 1.00 94.12 94 LYS A C 1
ATOM 758 O O . LYS A 1 94 ? -5.160 16.345 10.140 1.00 94.12 94 LYS A O 1
ATOM 763 N N . LEU A 1 95 ? -4.850 18.388 9.282 1.00 91.62 95 LEU A N 1
ATOM 764 C CA . LEU A 1 95 ? -3.393 18.398 9.477 1.00 91.62 95 LEU A CA 1
ATOM 765 C C . LEU A 1 95 ? -2.965 18.272 10.938 1.00 91.62 95 LEU A C 1
ATOM 767 O O . LEU A 1 95 ? -1.955 17.635 11.231 1.00 91.62 95 LEU A O 1
ATOM 771 N N . SER A 1 96 ? -3.759 18.803 11.868 1.00 90.69 96 SER A N 1
ATOM 772 C CA . SER A 1 96 ? -3.490 18.663 13.301 1.00 90.69 96 SER A CA 1
ATOM 773 C C . SER A 1 96 ? -3.554 17.206 13.773 1.00 90.69 96 SER A C 1
ATOM 775 O O . SER A 1 96 ? -2.792 16.830 14.661 1.00 90.69 96 SER A O 1
ATOM 777 N N . GLU A 1 97 ? -4.388 16.363 13.151 1.00 90.94 97 GLU A N 1
ATOM 778 C CA . GLU A 1 97 ? -4.442 14.918 13.429 1.00 90.94 97 GLU A CA 1
ATOM 779 C C . GLU A 1 97 ? -3.179 14.191 12.939 1.00 90.94 97 GLU A C 1
ATOM 781 O O . GLU A 1 97 ? -2.832 13.132 13.458 1.00 90.94 97 GLU A O 1
ATOM 786 N N . LEU A 1 98 ? -2.470 14.783 11.973 1.00 90.69 98 LEU A N 1
ATOM 787 C CA . LEU A 1 98 ? -1.202 14.292 11.432 1.00 90.69 98 LEU A CA 1
ATOM 788 C C . LEU A 1 98 ? 0.025 14.955 12.073 1.00 90.69 98 LEU A C 1
ATOM 790 O O . LEU A 1 98 ? 1.147 14.598 11.731 1.00 90.69 98 LEU A O 1
ATOM 794 N N . GLN A 1 99 ? -0.174 15.892 13.008 1.00 91.50 99 GLN A N 1
ATOM 795 C CA . GLN A 1 99 ? 0.892 16.697 13.620 1.00 91.50 99 GLN A CA 1
ATOM 796 C C . GLN A 1 99 ? 1.698 17.516 12.591 1.00 91.50 99 GLN A C 1
ATOM 798 O O . GLN A 1 99 ? 2.905 17.693 12.738 1.00 91.50 99 GLN A O 1
ATOM 803 N N . LEU A 1 100 ? 1.021 18.024 11.555 1.00 89.75 100 LEU A N 1
ATOM 804 C CA . LEU A 1 100 ? 1.609 18.828 10.478 1.00 89.75 100 LEU A CA 1
ATOM 805 C C . LEU A 1 100 ? 1.078 20.273 10.493 1.00 89.75 100 LEU A C 1
ATOM 807 O O . LEU A 1 100 ? -0.044 20.526 10.939 1.00 89.75 100 LEU A O 1
ATOM 811 N N . SER A 1 101 ? 1.877 21.214 9.981 1.00 86.12 101 SER A N 1
ATOM 812 C CA . SER A 1 101 ? 1.457 22.574 9.592 1.00 86.12 101 SER A CA 1
ATOM 813 C C . SER A 1 101 ? 1.177 22.641 8.084 1.00 86.12 101 SER A C 1
ATOM 815 O O . SER A 1 101 ? 1.454 21.685 7.373 1.00 86.12 101 SER A O 1
ATOM 817 N N . ASP A 1 102 ? 0.598 23.726 7.570 1.00 79.75 102 ASP A N 1
ATOM 818 C CA . ASP A 1 102 ? 0.256 23.869 6.144 1.00 79.75 102 ASP A CA 1
ATOM 819 C C . ASP A 1 102 ? 1.326 24.585 5.297 1.00 79.75 102 ASP A C 1
ATOM 821 O O . ASP A 1 102 ? 1.332 24.419 4.081 1.00 79.75 102 ASP A O 1
ATOM 825 N N . GLU A 1 103 ? 2.248 25.323 5.922 1.00 80.06 103 GLU A N 1
ATOM 826 C CA . GLU A 1 103 ? 3.170 26.270 5.264 1.00 80.06 103 GLU A CA 1
ATOM 827 C C . GLU A 1 103 ? 4.091 25.667 4.180 1.00 80.06 103 GLU A C 1
ATOM 829 O O . GLU A 1 103 ? 4.558 26.392 3.302 1.00 80.06 103 GLU A O 1
ATOM 834 N N . GLU A 1 104 ? 4.350 24.356 4.214 1.00 84.06 104 GLU A N 1
ATOM 835 C CA . GLU A 1 104 ? 5.288 23.672 3.307 1.00 84.06 104 GLU A CA 1
ATOM 836 C C . GLU A 1 104 ? 4.602 22.872 2.182 1.00 84.06 104 GLU A C 1
ATOM 838 O O . GLU A 1 104 ? 5.283 22.273 1.346 1.00 84.06 104 GLU A O 1
ATOM 843 N N . TYR A 1 105 ? 3.265 22.842 2.135 1.00 88.75 105 TYR A N 1
ATOM 844 C CA . TYR A 1 105 ? 2.514 21.942 1.256 1.00 88.75 105 TYR A CA 1
ATOM 845 C C . TYR A 1 105 ? 1.819 22.659 0.098 1.00 88.75 105 TYR A C 1
ATOM 847 O O . TYR A 1 105 ? 1.368 23.797 0.205 1.00 88.75 105 TYR A O 1
ATOM 855 N N . LEU A 1 106 ? 1.694 21.957 -1.032 1.00 88.81 106 LEU A N 1
ATOM 856 C CA . LEU A 1 106 ? 1.042 22.495 -2.222 1.00 88.81 106 LEU A CA 1
ATOM 857 C C . LEU A 1 106 ? -0.482 22.543 -2.042 1.00 88.81 106 LEU A C 1
ATOM 859 O O . LEU A 1 106 ? -1.126 21.514 -1.821 1.00 88.81 106 LEU A O 1
ATOM 863 N N . GLU A 1 107 ? -1.052 23.740 -2.170 1.00 90.75 107 GLU A N 1
ATOM 864 C CA . GLU A 1 107 ? -2.481 23.975 -1.969 1.00 90.75 107 GLU A CA 1
ATOM 865 C C . GLU A 1 107 ? -3.350 23.551 -3.155 1.00 90.75 107 GLU A C 1
ATOM 867 O O . GLU A 1 107 ? -2.982 23.693 -4.323 1.00 90.75 107 GLU A O 1
ATOM 872 N N . GLY A 1 108 ? -4.556 23.090 -2.825 1.00 87.44 108 GLY A N 1
ATOM 873 C CA . GLY A 1 108 ? -5.639 22.897 -3.774 1.00 87.44 108 GLY A CA 1
ATOM 874 C C . GLY A 1 108 ? -6.134 24.219 -4.365 1.00 87.44 108 GLY A C 1
ATOM 875 O O . GLY A 1 108 ? -6.214 25.235 -3.675 1.00 87.44 108 GLY A O 1
ATOM 876 N N . HIS A 1 109 ? -6.507 24.198 -5.644 1.00 86.00 109 HIS A N 1
ATOM 877 C CA . HIS A 1 109 ? -7.060 25.352 -6.359 1.00 86.00 109 HIS A CA 1
ATOM 878 C C . HIS A 1 109 ? -8.434 25.038 -6.965 1.00 86.00 109 HIS A C 1
ATOM 880 O O . HIS A 1 109 ? -8.759 23.876 -7.223 1.00 86.00 109 HIS A O 1
ATOM 886 N N . GLY A 1 110 ? -9.229 26.077 -7.242 1.00 88.44 110 GLY A N 1
ATOM 887 C CA . GLY A 1 110 ? -10.554 25.936 -7.851 1.00 88.44 110 GLY A CA 1
ATOM 888 C C . GLY A 1 110 ? -11.517 25.184 -6.933 1.00 88.44 110 GLY A C 1
ATOM 889 O O . GLY A 1 110 ? -11.709 25.574 -5.786 1.00 88.44 110 GLY A O 1
ATOM 890 N N . ASP A 1 111 ? -12.075 24.072 -7.416 1.00 88.12 111 ASP A N 1
ATOM 891 C CA . ASP A 1 111 ? -13.001 23.228 -6.643 1.00 88.12 111 ASP A CA 1
ATOM 892 C C . ASP A 1 111 ? -12.349 22.586 -5.394 1.00 88.12 111 ASP A C 1
ATOM 894 O O . ASP A 1 111 ? -13.048 22.028 -4.550 1.00 88.12 111 ASP A O 1
ATOM 898 N N . PHE A 1 112 ? -11.018 22.676 -5.257 1.00 89.88 112 PHE A N 1
ATOM 899 C CA . PHE A 1 112 ? -10.234 22.090 -4.163 1.00 89.88 112 PHE A CA 1
ATOM 900 C C . PHE A 1 112 ? -9.644 23.128 -3.190 1.00 89.88 112 PHE A C 1
ATOM 902 O O . PHE A 1 112 ? -8.773 22.785 -2.386 1.00 89.88 112 PHE A O 1
ATOM 909 N N . GLU A 1 113 ? -10.076 24.392 -3.237 1.00 91.00 113 GLU A N 1
ATOM 910 C CA . GLU A 1 113 ? -9.653 25.403 -2.257 1.00 91.00 113 GLU A CA 1
ATOM 911 C C . GLU A 1 113 ? -9.905 24.947 -0.806 1.00 91.00 113 GLU A C 1
ATOM 913 O O . GLU A 1 113 ? -10.920 24.330 -0.481 1.00 91.00 113 GLU A O 1
ATOM 918 N N . GLY A 1 114 ? -8.956 25.239 0.092 1.00 91.25 114 GLY A N 1
ATOM 919 C CA . GLY A 1 114 ? -9.000 24.773 1.487 1.00 91.25 114 GLY A CA 1
ATOM 920 C C . GLY A 1 114 ? -8.475 23.346 1.708 1.00 91.25 114 GLY A C 1
ATOM 921 O O . GLY A 1 114 ? -8.519 22.836 2.834 1.00 91.25 114 GLY A O 1
ATOM 922 N N . SER A 1 115 ? -7.941 22.712 0.663 1.00 93.75 115 SER A N 1
ATOM 923 C CA . SER A 1 115 ? -7.238 21.429 0.735 1.00 93.75 115 SER A CA 1
ATOM 924 C C . SER A 1 115 ? -5.763 21.558 0.346 1.00 93.75 115 SER A C 1
ATOM 926 O O . SER A 1 115 ? -5.317 22.601 -0.134 1.00 93.75 115 SER A O 1
ATOM 928 N N . LEU A 1 116 ? -5.004 20.496 0.583 1.00 92.94 116 LEU A N 1
ATOM 929 C CA . LEU A 1 116 ? -3.654 20.279 0.078 1.00 92.94 116 LEU A CA 1
ATOM 930 C C . LEU A 1 116 ? -3.666 19.076 -0.857 1.00 92.94 116 LEU A C 1
ATOM 932 O O . LEU A 1 116 ? -4.467 18.161 -0.668 1.00 92.94 116 LEU A O 1
ATOM 936 N N . TYR A 1 117 ? -2.762 19.025 -1.826 1.00 90.88 117 TYR A N 1
ATOM 937 C CA . TYR A 1 117 ? -2.611 17.815 -2.627 1.00 90.88 117 TYR A CA 1
ATOM 938 C C . TYR A 1 117 ? -1.825 16.759 -1.862 1.00 90.88 117 TYR A C 1
ATOM 940 O O . TYR A 1 117 ? -0.725 17.011 -1.372 1.00 90.88 117 TYR A O 1
ATOM 948 N N . GLY A 1 118 ? -2.389 15.559 -1.785 1.00 90.75 118 GLY A N 1
ATOM 949 C CA . GLY A 1 118 ? -1.776 14.442 -1.090 1.00 90.75 118 GLY A CA 1
ATOM 950 C C . GLY A 1 118 ? -2.045 13.106 -1.759 1.00 90.75 118 GLY A C 1
ATOM 951 O O . GLY A 1 118 ? -2.677 12.999 -2.810 1.00 90.75 118 GLY A O 1
ATOM 952 N N . ASN A 1 119 ? -1.511 12.078 -1.121 1.00 89.88 119 ASN A N 1
ATOM 953 C CA . ASN A 1 119 ? -1.469 10.711 -1.603 1.00 89.88 119 ASN A CA 1
ATOM 954 C C . ASN A 1 119 ? -1.748 9.752 -0.451 1.00 89.88 119 ASN A C 1
ATOM 956 O O . ASN A 1 119 ? -1.415 10.054 0.695 1.00 89.88 119 ASN A O 1
ATOM 960 N N . LEU A 1 120 ? -2.290 8.570 -0.749 1.00 94.25 120 LEU A N 1
ATOM 961 C CA . LEU A 1 120 ? -2.259 7.482 0.226 1.00 94.25 120 LEU A CA 1
ATOM 962 C C . LEU A 1 120 ? -0.896 6.787 0.160 1.00 94.25 120 LEU A C 1
ATOM 964 O O . LEU A 1 120 ? -0.429 6.401 -0.910 1.00 94.25 120 LEU A O 1
ATOM 968 N N . GLU A 1 121 ? -0.291 6.570 1.325 1.00 93.50 121 GLU A N 1
ATOM 969 C CA . GLU A 1 121 ? 1.046 5.976 1.479 1.00 93.50 121 GLU A CA 1
ATOM 970 C C . GLU A 1 121 ? 1.214 4.627 0.755 1.00 93.50 121 GLU A C 1
ATOM 972 O O . GLU A 1 121 ? 2.299 4.326 0.254 1.00 93.50 121 GLU A O 1
ATOM 977 N N . VAL A 1 122 ? 0.142 3.829 0.649 1.00 95.06 122 VAL A N 1
ATOM 978 C CA . VAL A 1 122 ? 0.153 2.534 -0.054 1.00 95.06 122 VAL A CA 1
ATOM 979 C C . VAL A 1 122 ? 0.566 2.670 -1.523 1.00 95.06 122 VAL A C 1
ATOM 981 O O . VAL A 1 122 ? 1.304 1.823 -2.020 1.00 95.06 122 VAL A O 1
ATOM 984 N N . PHE A 1 123 ? 0.182 3.757 -2.198 1.00 94.31 123 PHE A N 1
ATOM 985 C CA . PHE A 1 123 ? 0.515 3.976 -3.607 1.00 94.31 123 PHE A CA 1
ATOM 986 C C . PHE A 1 123 ? 1.982 4.359 -3.795 1.00 94.31 123 PHE A C 1
ATOM 988 O O . PHE A 1 123 ? 2.623 3.867 -4.719 1.00 94.31 123 PHE A O 1
ATOM 995 N N . ARG A 1 124 ? 2.563 5.141 -2.873 1.00 92.06 124 ARG A N 1
ATOM 996 C CA . ARG A 1 124 ? 4.011 5.408 -2.868 1.00 92.06 124 ARG A CA 1
ATOM 997 C C . ARG A 1 124 ? 4.813 4.128 -2.614 1.00 92.06 124 ARG A C 1
ATOM 999 O O . ARG A 1 124 ? 5.851 3.917 -3.233 1.00 92.06 124 ARG A O 1
ATOM 1006 N N . ASN A 1 125 ? 4.331 3.252 -1.733 1.00 94.69 125 ASN A N 1
ATOM 1007 C CA . ASN A 1 125 ? 4.988 1.971 -1.455 1.00 94.69 125 ASN A CA 1
ATOM 1008 C C . ASN A 1 125 ? 4.939 1.043 -2.675 1.00 94.69 125 ASN A C 1
ATOM 1010 O O . ASN A 1 125 ? 5.959 0.471 -3.059 1.00 94.69 125 ASN A O 1
ATOM 1014 N N . LEU A 1 126 ? 3.776 0.941 -3.320 1.00 95.69 126 LEU A N 1
ATOM 1015 C CA . LEU A 1 126 ? 3.600 0.119 -4.512 1.00 95.69 126 LEU A CA 1
ATOM 1016 C C . LEU A 1 126 ? 4.376 0.678 -5.719 1.00 95.69 126 LEU A C 1
ATOM 1018 O O . LEU A 1 126 ? 5.020 -0.087 -6.433 1.00 95.69 126 LEU A O 1
ATOM 1022 N N . GLY A 1 127 ? 4.417 2.005 -5.886 1.00 93.25 127 GLY A N 1
ATOM 1023 C CA . GLY A 1 127 ? 5.266 2.684 -6.869 1.00 93.25 127 GLY A CA 1
ATOM 1024 C C . GLY A 1 127 ? 6.755 2.406 -6.652 1.00 93.25 127 GLY A C 1
ATOM 1025 O O . GLY A 1 127 ? 7.469 2.087 -7.602 1.00 93.25 127 GLY A O 1
ATOM 1026 N N . CYS A 1 128 ? 7.216 2.414 -5.398 1.00 95.19 128 CYS A N 1
ATOM 1027 C CA . CYS A 1 128 ? 8.583 2.021 -5.065 1.00 95.19 128 CYS A CA 1
ATOM 1028 C C . CYS A 1 128 ? 8.885 0.558 -5.399 1.00 95.19 128 CYS A C 1
ATOM 1030 O O . CYS A 1 128 ? 9.940 0.265 -5.959 1.00 95.19 128 CYS A O 1
ATOM 1032 N N . LEU A 1 129 ? 7.968 -0.366 -5.101 1.00 96.69 129 LEU A N 1
ATOM 1033 C CA . LEU A 1 129 ? 8.131 -1.768 -5.484 1.00 96.69 129 LEU A CA 1
ATOM 1034 C C . LEU A 1 129 ? 8.208 -1.925 -7.011 1.00 96.69 129 LEU A C 1
ATOM 1036 O O . LEU A 1 129 ? 9.055 -2.670 -7.510 1.00 96.69 129 LEU A O 1
ATOM 1040 N N . ASN A 1 130 ? 7.380 -1.182 -7.752 1.00 95.38 130 ASN A N 1
ATOM 1041 C CA . ASN A 1 130 ? 7.412 -1.188 -9.210 1.00 95.38 130 ASN A CA 1
ATOM 1042 C C . ASN A 1 130 ? 8.732 -0.624 -9.758 1.00 95.38 130 ASN A C 1
ATOM 1044 O O . ASN A 1 130 ? 9.301 -1.220 -10.667 1.00 95.38 130 ASN A O 1
ATOM 1048 N N . LEU A 1 131 ? 9.278 0.450 -9.172 1.00 94.94 131 LEU A N 1
ATOM 1049 C CA . LEU A 1 131 ? 10.597 0.969 -9.554 1.00 94.94 131 LEU A CA 1
ATOM 1050 C C . LEU A 1 131 ? 11.686 -0.095 -9.390 1.00 94.94 131 LEU A C 1
ATOM 1052 O O . LEU A 1 131 ? 12.492 -0.280 -10.298 1.00 94.94 131 LEU A O 1
ATOM 1056 N N . LEU A 1 132 ? 11.715 -0.811 -8.262 1.00 96.62 132 LEU A N 1
ATOM 1057 C CA . LEU A 1 132 ? 12.705 -1.871 -8.039 1.00 96.62 132 LEU A CA 1
ATOM 1058 C C . LEU A 1 132 ? 12.580 -2.991 -9.082 1.00 96.62 132 LEU A C 1
ATOM 1060 O O . LEU A 1 132 ? 13.591 -3.478 -9.597 1.00 96.62 132 LEU A O 1
ATOM 1064 N N . ARG A 1 133 ? 11.345 -3.368 -9.436 1.00 96.50 133 ARG A N 1
ATOM 1065 C CA . ARG A 1 133 ? 11.074 -4.330 -10.511 1.00 96.50 133 ARG A CA 1
ATOM 1066 C C . ARG A 1 133 ? 11.580 -3.811 -11.857 1.00 96.50 133 ARG A C 1
ATOM 1068 O O . ARG A 1 133 ? 12.351 -4.504 -12.509 1.00 96.50 133 ARG A O 1
ATOM 1075 N N . GLN A 1 134 ? 11.180 -2.609 -12.263 1.00 95.56 134 GLN A N 1
ATOM 1076 C CA . GLN A 1 134 ? 11.585 -2.002 -13.536 1.00 95.56 134 GLN A CA 1
ATOM 1077 C C . GLN A 1 134 ? 13.107 -1.858 -13.621 1.00 95.56 134 GLN A C 1
ATOM 1079 O O . GLN A 1 134 ? 13.705 -2.205 -14.633 1.00 95.56 134 GLN A O 1
ATOM 1084 N N . HIS A 1 135 ? 13.752 -1.446 -12.529 1.00 96.06 135 HIS A N 1
ATOM 1085 C CA . HIS A 1 135 ? 15.204 -1.335 -12.451 1.00 96.06 135 HIS A CA 1
ATOM 1086 C C . HIS A 1 135 ? 15.906 -2.687 -12.636 1.00 96.06 135 HIS A C 1
ATOM 1088 O O . HIS A 1 135 ? 16.960 -2.746 -13.259 1.00 96.06 135 HIS A O 1
ATOM 1094 N N . THR A 1 136 ? 15.318 -3.774 -12.128 1.00 96.50 136 THR A N 1
ATOM 1095 C CA . THR A 1 136 ? 15.847 -5.137 -12.312 1.00 96.50 136 THR A CA 1
ATOM 1096 C C . THR A 1 136 ? 15.836 -5.570 -13.781 1.00 96.50 136 THR A C 1
ATOM 1098 O O . THR A 1 136 ? 16.709 -6.331 -14.175 1.00 96.50 136 THR A O 1
ATOM 1101 N N . TYR A 1 137 ? 14.886 -5.068 -14.579 1.00 96.06 137 TYR A N 1
ATOM 1102 C CA . TYR A 1 137 ? 14.691 -5.435 -15.988 1.00 96.06 137 TYR A CA 1
ATOM 1103 C C . TYR A 1 137 ? 15.051 -4.316 -16.981 1.00 96.06 137 TYR A C 1
ATOM 1105 O O . TYR A 1 137 ? 14.542 -4.272 -18.104 1.00 96.06 137 TYR A O 1
ATOM 1113 N N . ARG A 1 138 ? 15.858 -3.340 -16.553 1.00 93.81 138 ARG A N 1
ATOM 1114 C CA . ARG A 1 138 ? 16.146 -2.129 -17.342 1.00 93.81 138 ARG A CA 1
ATOM 1115 C C . ARG A 1 138 ? 17.041 -2.373 -18.559 1.00 93.81 138 ARG A C 1
ATOM 1117 O O . ARG A 1 138 ? 17.116 -1.510 -19.427 1.00 93.81 138 ARG A O 1
ATOM 1124 N N . ASP A 1 139 ? 17.714 -3.520 -18.607 1.00 93.75 139 ASP A N 1
ATOM 1125 C CA . ASP A 1 139 ? 18.543 -3.919 -19.746 1.00 93.75 139 ASP A CA 1
ATOM 1126 C C . ASP A 1 139 ? 17.698 -4.641 -20.817 1.00 93.75 139 ASP A C 1
ATOM 1128 O O . ASP A 1 139 ? 18.031 -4.619 -22.002 1.00 93.75 139 ASP A O 1
ATOM 1132 N N . GLU A 1 140 ? 16.574 -5.245 -20.416 1.00 93.94 140 GLU A N 1
ATOM 1133 C CA . GLU A 1 140 ? 15.622 -5.950 -21.278 1.00 93.94 140 GLU A CA 1
ATOM 1134 C C . GLU A 1 140 ? 14.487 -5.051 -21.789 1.00 93.94 140 GLU A C 1
ATOM 1136 O O . GLU A 1 140 ? 13.915 -5.323 -22.848 1.00 93.94 140 GLU A O 1
ATOM 1141 N N . PHE A 1 141 ? 14.144 -3.989 -21.055 1.00 93.06 141 PHE A N 1
ATOM 1142 C CA . PHE A 1 141 ? 13.083 -3.051 -21.415 1.00 93.06 141 PHE A CA 1
ATOM 1143 C C . PHE A 1 141 ? 13.509 -1.601 -21.172 1.00 93.06 141 PHE A C 1
ATOM 1145 O O . PHE A 1 141 ? 13.994 -1.244 -20.099 1.00 93.06 141 PHE A O 1
ATOM 1152 N N . ASP A 1 142 ? 13.287 -0.744 -22.171 1.00 92.44 142 ASP A N 1
ATOM 1153 C CA . ASP A 1 142 ? 13.660 0.667 -22.099 1.00 92.44 142 ASP A CA 1
ATOM 1154 C C . ASP A 1 142 ? 12.677 1.460 -21.229 1.00 92.44 142 ASP A C 1
ATOM 1156 O O . ASP A 1 142 ? 11.597 1.839 -21.677 1.00 92.44 142 ASP A O 1
ATOM 1160 N N . TYR A 1 143 ? 13.080 1.756 -19.993 1.00 92.25 143 TYR A N 1
ATOM 1161 C CA . TYR A 1 143 ? 12.341 2.624 -19.071 1.00 92.25 143 TYR A CA 1
ATOM 1162 C C . TYR A 1 143 ? 12.797 4.087 -19.100 1.00 92.25 143 TYR A C 1
ATOM 1164 O O . TYR A 1 143 ? 12.337 4.885 -18.283 1.00 92.25 143 TY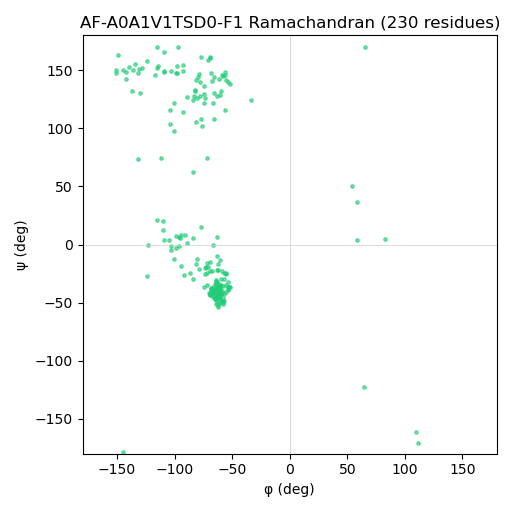R A O 1
ATOM 1172 N N . SER A 1 144 ? 13.672 4.489 -20.028 1.00 91.19 144 SER A N 1
ATOM 1173 C CA . SER A 1 144 ? 14.241 5.845 -20.069 1.00 91.19 144 SER A CA 1
ATOM 1174 C C . SER A 1 144 ? 13.197 6.947 -20.271 1.00 91.19 144 SER A C 1
ATOM 1176 O O . SER A 1 144 ? 13.480 8.121 -20.017 1.00 91.19 144 SER A O 1
ATOM 1178 N N . PHE A 1 145 ? 11.986 6.605 -20.718 1.00 87.56 145 PHE A N 1
ATOM 1179 C CA . PHE A 1 145 ? 10.859 7.529 -20.824 1.00 87.56 145 PHE A CA 1
ATOM 1180 C C . PHE A 1 145 ? 10.269 7.916 -19.460 1.00 87.56 145 PHE A C 1
ATOM 1182 O O . PHE A 1 145 ? 9.714 9.005 -19.342 1.00 87.56 145 PHE A O 1
ATOM 1189 N N . LEU A 1 146 ? 10.435 7.083 -18.429 1.00 88.38 146 LEU A N 1
ATOM 1190 C CA . LEU A 1 146 ? 9.897 7.326 -17.094 1.00 88.38 146 LEU A CA 1
ATOM 1191 C C . LEU A 1 146 ? 10.743 8.351 -16.318 1.00 88.38 146 LEU A C 1
ATOM 1193 O O . LEU A 1 146 ? 11.974 8.253 -16.331 1.00 88.38 146 LEU A O 1
ATOM 1197 N N . PRO A 1 147 ? 10.122 9.279 -15.561 1.00 86.31 147 PRO A N 1
ATOM 1198 C CA . PRO A 1 147 ? 10.837 10.267 -14.745 1.00 86.31 147 PRO A CA 1
ATOM 1199 C C . PRO A 1 147 ? 11.864 9.658 -13.780 1.00 86.31 147 PRO A C 1
ATOM 1201 O O . PRO A 1 147 ? 12.960 10.190 -13.603 1.00 86.31 147 PRO A O 1
ATOM 1204 N N . ALA A 1 148 ? 11.550 8.492 -13.212 1.00 88.81 148 ALA A N 1
ATOM 1205 C CA . ALA A 1 148 ? 12.421 7.775 -12.285 1.00 88.81 148 ALA A CA 1
ATOM 1206 C C . ALA A 1 148 ? 13.791 7.399 -12.882 1.00 88.81 148 ALA A C 1
ATOM 1208 O O . ALA A 1 148 ? 14.793 7.372 -12.163 1.00 88.81 148 ALA A O 1
ATOM 1209 N N . PHE A 1 149 ? 13.839 7.175 -14.200 1.00 92.19 149 PHE A N 1
ATOM 1210 C CA . PHE A 1 149 ? 15.035 6.806 -14.960 1.00 92.19 149 PHE A CA 1
ATOM 1211 C C . PHE A 1 149 ? 15.681 8.004 -15.674 1.00 92.19 149 PHE A C 1
ATOM 1213 O O . PHE A 1 149 ? 16.619 7.840 -16.451 1.00 92.19 149 PHE A O 1
ATOM 1220 N N . LYS A 1 150 ? 15.211 9.234 -15.419 1.00 90.94 150 LYS A N 1
ATOM 1221 C CA . LYS A 1 150 ? 15.856 10.451 -15.926 1.00 90.94 150 LYS A CA 1
ATOM 1222 C C . LYS A 1 150 ? 17.041 10.848 -15.045 1.00 90.94 150 LYS A C 1
ATOM 1224 O O . LYS A 1 150 ? 16.967 10.825 -13.812 1.00 90.94 150 LYS A O 1
ATOM 1229 N N . GLY A 1 151 ? 18.106 11.316 -15.691 1.00 91.25 151 GLY A N 1
ATOM 1230 C CA . GLY A 1 151 ? 19.307 11.829 -15.035 1.00 91.25 151 GLY A CA 1
ATOM 1231 C C . GLY A 1 151 ? 20.519 10.914 -15.202 1.00 91.25 151 GLY A C 1
ATOM 1232 O O . GLY A 1 151 ? 20.572 10.099 -16.117 1.00 91.25 151 GLY A O 1
ATOM 1233 N N . SER A 1 152 ? 21.523 11.101 -14.344 1.00 96.31 152 SER A N 1
ATOM 1234 C CA . SER A 1 152 ? 22.702 10.240 -14.288 1.00 96.31 152 SER A CA 1
ATOM 1235 C C . SER A 1 152 ? 22.371 8.933 -13.578 1.00 96.31 152 SER A C 1
ATOM 1237 O O . SER A 1 152 ? 21.427 8.870 -12.790 1.00 96.31 152 SER A O 1
ATOM 1239 N N . GLU A 1 153 ? 23.210 7.921 -13.780 1.00 96.12 153 GLU A N 1
ATOM 1240 C CA . GLU A 1 153 ? 23.100 6.645 -13.067 1.00 96.12 153 GLU A CA 1
ATOM 1241 C C . GLU A 1 153 ? 23.059 6.831 -11.541 1.00 96.12 153 GLU A C 1
ATOM 1243 O O . GLU A 1 153 ? 22.261 6.201 -10.858 1.00 96.12 153 GLU A O 1
ATOM 1248 N N . GLU A 1 154 ? 23.847 7.765 -10.997 1.00 97.19 154 GLU A N 1
ATOM 1249 C CA . GLU A 1 154 ? 23.824 8.088 -9.565 1.00 97.19 154 GLU A CA 1
ATOM 1250 C C . GLU A 1 154 ? 22.450 8.608 -9.106 1.00 97.19 154 GLU A C 1
ATOM 1252 O O . GLU A 1 154 ? 21.972 8.245 -8.032 1.00 97.19 154 GLU A O 1
ATOM 1257 N N . MET A 1 155 ? 21.791 9.443 -9.916 1.00 93.88 155 MET A N 1
ATOM 1258 C CA . MET A 1 155 ? 20.457 9.960 -9.597 1.00 93.88 155 MET A CA 1
ATOM 1259 C C . MET A 1 155 ? 19.398 8.856 -9.635 1.00 93.88 155 MET A C 1
ATOM 1261 O O . MET A 1 155 ? 18.521 8.833 -8.772 1.00 93.88 155 MET A O 1
ATOM 1265 N N . ILE A 1 156 ? 19.490 7.937 -10.598 1.00 94.12 156 ILE A N 1
ATOM 1266 C CA . ILE A 1 156 ? 18.597 6.775 -10.699 1.00 94.12 156 ILE A CA 1
ATOM 1267 C C . ILE A 1 156 ? 18.792 5.872 -9.477 1.00 94.12 156 ILE A C 1
ATOM 1269 O O . ILE A 1 156 ? 17.829 5.579 -8.769 1.00 94.12 156 ILE A O 1
ATOM 1273 N N . MET A 1 157 ? 20.040 5.513 -9.166 1.00 96.75 157 MET A N 1
ATOM 1274 C CA . MET A 1 157 ? 20.367 4.666 -8.017 1.00 96.75 157 MET A CA 1
ATOM 1275 C C . MET A 1 157 ? 19.947 5.290 -6.686 1.00 96.75 157 MET A C 1
ATOM 1277 O O . MET A 1 157 ? 19.442 4.585 -5.820 1.00 96.75 157 MET A O 1
ATOM 1281 N N . ARG A 1 158 ? 20.039 6.617 -6.532 1.00 95.50 158 ARG A N 1
ATOM 1282 C CA . ARG A 1 158 ? 19.539 7.305 -5.332 1.00 95.50 158 ARG A CA 1
ATOM 1283 C C . ARG A 1 158 ? 18.041 7.076 -5.107 1.00 95.50 158 ARG A C 1
ATOM 1285 O O . ARG A 1 158 ? 17.626 6.894 -3.965 1.00 95.50 158 ARG A O 1
ATOM 1292 N N . ARG A 1 159 ? 17.231 7.080 -6.172 1.00 93.56 159 ARG A N 1
ATOM 1293 C CA . ARG A 1 159 ? 15.785 6.794 -6.086 1.00 93.56 159 ARG A CA 1
ATOM 1294 C C . ARG A 1 159 ? 15.530 5.324 -5.753 1.00 93.56 159 ARG A C 1
ATOM 1296 O O . ARG A 1 159 ? 14.700 5.029 -4.898 1.00 93.56 159 ARG A O 1
ATOM 1303 N N . VAL A 1 160 ? 16.284 4.414 -6.374 1.00 96.00 160 VAL A N 1
ATOM 1304 C CA . VAL A 1 160 ? 16.233 2.967 -6.095 1.00 96.00 160 VAL A CA 1
ATOM 1305 C C . VAL A 1 160 ? 16.541 2.688 -4.619 1.00 96.00 160 VAL A C 1
ATOM 1307 O O . VAL A 1 160 ? 15.735 2.054 -3.938 1.00 96.00 160 VAL A O 1
ATOM 1310 N N . ASP A 1 161 ? 17.640 3.228 -4.092 1.00 97.62 161 ASP A N 1
ATOM 1311 C CA . ASP A 1 161 ? 18.045 3.052 -2.693 1.00 97.62 161 ASP A CA 1
ATOM 1312 C C . ASP A 1 161 ? 17.035 3.671 -1.717 1.00 97.62 161 ASP A C 1
ATOM 1314 O O . ASP A 1 161 ? 16.706 3.067 -0.691 1.00 97.62 161 ASP A O 1
ATOM 1318 N N . ALA A 1 162 ? 16.478 4.842 -2.046 1.00 95.69 162 ALA A N 1
ATOM 1319 C CA . ALA A 1 162 ? 15.411 5.455 -1.256 1.00 95.69 162 ALA A CA 1
ATOM 1320 C C . ALA A 1 162 ? 14.164 4.557 -1.189 1.00 95.69 162 ALA A C 1
ATOM 1322 O O . ALA A 1 162 ? 13.553 4.426 -0.127 1.00 95.69 162 ALA A O 1
ATOM 1323 N N . CYS A 1 163 ? 13.815 3.883 -2.288 1.00 96.44 163 CYS A N 1
ATOM 1324 C CA . CYS A 1 163 ? 12.718 2.921 -2.304 1.00 96.44 163 CYS A CA 1
ATOM 1325 C C . CYS A 1 163 ? 13.012 1.661 -1.482 1.00 96.44 163 CYS A C 1
ATOM 1327 O O . CYS A 1 163 ? 12.123 1.197 -0.767 1.00 96.44 163 CYS A O 1
ATOM 1329 N N . VAL A 1 164 ? 14.246 1.144 -1.500 1.00 98.06 164 VAL A N 1
ATOM 1330 C CA . VAL A 1 164 ? 14.654 0.046 -0.604 1.00 98.06 164 VAL A CA 1
ATOM 1331 C C . VAL A 1 164 ? 14.506 0.461 0.860 1.00 98.06 164 VAL A C 1
ATOM 1333 O O . VAL A 1 164 ? 13.891 -0.263 1.646 1.00 98.06 164 VAL A O 1
ATOM 1336 N N . GLN A 1 165 ? 15.020 1.638 1.230 1.00 97.69 165 GLN A N 1
ATOM 1337 C CA . GLN A 1 165 ? 14.923 2.144 2.599 1.00 97.69 165 GLN A CA 1
ATOM 1338 C C . GLN A 1 165 ? 13.467 2.318 3.037 1.00 97.69 165 GLN A C 1
ATOM 1340 O O . GLN A 1 165 ? 13.101 1.890 4.132 1.00 97.69 165 GLN A O 1
ATOM 1345 N N . ARG A 1 166 ? 12.629 2.904 2.180 1.00 95.62 166 ARG A N 1
ATOM 1346 C CA . ARG A 1 166 ? 11.214 3.111 2.476 1.00 95.62 166 ARG A CA 1
ATOM 1347 C C . ARG A 1 166 ? 10.473 1.792 2.663 1.00 95.62 166 ARG A C 1
ATOM 1349 O O . ARG A 1 166 ? 9.784 1.619 3.663 1.00 95.62 166 ARG A O 1
ATOM 1356 N N . LEU A 1 167 ? 10.625 0.842 1.738 1.00 98.00 167 LEU A N 1
ATOM 1357 C CA . LEU A 1 167 ? 9.973 -0.465 1.855 1.00 98.00 167 LEU A CA 1
ATOM 1358 C C . LEU A 1 167 ? 10.442 -1.216 3.106 1.00 98.00 167 LEU A C 1
ATOM 1360 O O . LEU A 1 167 ? 9.620 -1.824 3.787 1.00 98.00 167 LEU A O 1
ATOM 1364 N N . ARG A 1 168 ? 11.727 -1.113 3.472 1.00 98.19 168 ARG A N 1
ATOM 1365 C CA . ARG A 1 168 ? 12.241 -1.649 4.741 1.00 98.19 168 ARG A CA 1
ATOM 1366 C C . ARG A 1 168 ? 11.516 -1.037 5.944 1.00 98.19 168 ARG A C 1
ATOM 1368 O O . ARG A 1 168 ? 11.088 -1.778 6.825 1.00 98.19 168 ARG A O 1
ATOM 1375 N N . GLU A 1 169 ? 11.381 0.288 6.00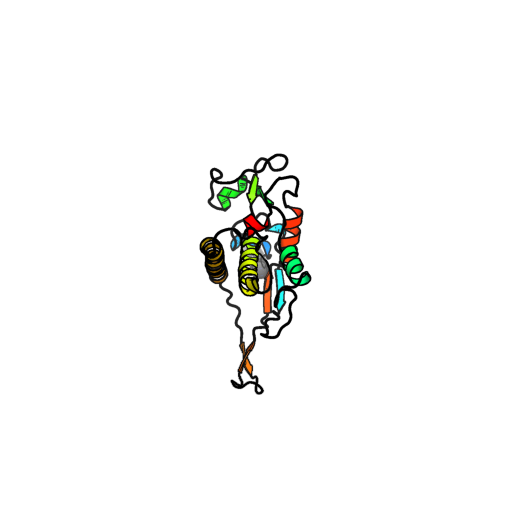0 1.00 98.12 169 GLU A N 1
ATOM 1376 C CA . GLU A 1 169 ? 10.685 0.984 7.093 1.00 98.12 169 GLU A CA 1
ATOM 1377 C C . GLU A 1 169 ? 9.216 0.579 7.191 1.00 98.12 169 GLU A C 1
ATOM 1379 O O . GLU A 1 169 ? 8.756 0.238 8.279 1.00 98.12 169 GLU A O 1
ATOM 1384 N N . VAL A 1 170 ? 8.501 0.541 6.064 1.00 97.25 170 VAL A N 1
ATOM 1385 C CA . VAL A 1 170 ? 7.085 0.154 6.028 1.00 97.25 170 VAL A CA 1
ATOM 1386 C C . VAL A 1 170 ? 6.890 -1.294 6.466 1.00 97.25 170 VAL A C 1
ATOM 1388 O O . VAL A 1 170 ? 6.029 -1.561 7.301 1.00 97.25 170 VAL A O 1
ATOM 1391 N N . LEU A 1 171 ? 7.698 -2.231 5.962 1.00 97.81 171 LEU A N 1
ATOM 1392 C CA . LEU A 1 171 ? 7.589 -3.646 6.330 1.00 97.81 171 LEU A CA 1
ATOM 1393 C C . LEU A 1 171 ? 7.898 -3.872 7.815 1.00 97.81 171 LEU A C 1
ATOM 1395 O O . LEU A 1 171 ? 7.205 -4.642 8.476 1.00 97.81 171 LEU A O 1
ATOM 1399 N N . MET A 1 172 ? 8.893 -3.171 8.365 1.00 97.94 172 MET A N 1
ATOM 1400 C CA . MET A 1 172 ? 9.215 -3.251 9.793 1.00 97.94 172 MET A CA 1
ATOM 1401 C C . MET A 1 172 ? 8.167 -2.570 10.677 1.00 97.94 172 MET A C 1
ATOM 1403 O O . MET A 1 172 ? 7.905 -3.054 11.774 1.00 97.94 172 MET A O 1
ATOM 1407 N N . CYS A 1 173 ? 7.568 -1.472 10.213 1.00 96.38 173 CYS A N 1
ATOM 1408 C CA . CYS A 1 173 ? 6.474 -0.794 10.905 1.00 96.38 173 CYS A CA 1
ATOM 1409 C C . CYS A 1 173 ? 5.202 -1.651 10.919 1.00 96.38 173 CYS A C 1
ATOM 1411 O O . CYS A 1 173 ? 4.554 -1.754 11.956 1.00 96.38 173 CYS A O 1
ATOM 1413 N N . SER A 1 174 ? 4.880 -2.303 9.796 1.00 95.00 174 SER A N 1
ATOM 1414 C CA . SER A 1 174 ? 3.756 -3.237 9.707 1.00 95.00 174 SER A CA 1
ATOM 1415 C C . SER A 1 174 ? 3.980 -4.481 10.566 1.00 95.00 174 SER A C 1
ATOM 1417 O O . SER A 1 174 ? 3.033 -4.951 11.186 1.00 95.00 174 SER A O 1
ATOM 1419 N N . GLY A 1 175 ? 5.208 -5.017 10.586 1.00 95.19 175 GLY A N 1
ATOM 1420 C CA . GLY A 1 175 ? 5.623 -6.085 11.496 1.00 95.19 175 GLY A CA 1
ATOM 1421 C C . GLY A 1 175 ? 4.731 -7.328 11.461 1.00 95.19 175 GLY A C 1
ATOM 1422 O O . GLY A 1 175 ? 4.284 -7.769 12.517 1.00 95.19 175 GLY A O 1
ATOM 1423 N N . ASP A 1 176 ? 4.452 -7.874 10.270 1.00 94.31 176 ASP A N 1
ATOM 1424 C CA . ASP A 1 176 ? 3.564 -9.036 10.121 1.00 94.31 176 ASP A CA 1
ATOM 1425 C C . ASP A 1 176 ? 4.049 -10.226 10.969 1.00 94.31 176 ASP A C 1
ATOM 1427 O O . ASP A 1 176 ? 5.139 -10.767 10.766 1.00 94.31 176 ASP A O 1
ATOM 1431 N N . ALA A 1 177 ? 3.226 -10.606 11.947 1.00 94.94 177 ALA A N 1
ATOM 1432 C CA . ALA A 1 177 ? 3.498 -11.675 12.899 1.00 94.94 177 ALA A CA 1
ATOM 1433 C C . ALA A 1 177 ? 2.873 -13.021 12.484 1.00 94.94 177 ALA A C 1
ATOM 1435 O O . ALA A 1 177 ? 2.901 -13.976 13.266 1.00 94.94 177 ALA A O 1
ATOM 1436 N N . THR A 1 178 ? 2.293 -13.110 11.283 1.00 94.50 178 THR A N 1
ATOM 1437 C CA . THR A 1 178 ? 1.688 -14.338 10.758 1.00 94.50 178 THR A CA 1
ATOM 1438 C C . THR A 1 178 ? 2.774 -15.393 10.519 1.00 94.50 178 THR A C 1
ATOM 1440 O O . THR A 1 178 ? 3.718 -15.152 9.763 1.00 94.50 178 THR A O 1
ATOM 1443 N N . PRO A 1 179 ? 2.691 -16.580 11.147 1.00 93.56 179 PRO A N 1
ATOM 1444 C CA . PRO A 1 179 ? 3.707 -17.605 10.968 1.00 93.56 179 PRO A CA 1
ATOM 1445 C C . PRO A 1 179 ? 3.571 -18.275 9.597 1.00 93.56 179 PRO A C 1
ATOM 1447 O O . PRO A 1 179 ? 2.478 -18.680 9.204 1.00 93.56 179 PRO A O 1
ATOM 1450 N N . TYR A 1 180 ? 4.699 -18.489 8.922 1.00 93.56 180 TYR A N 1
ATOM 1451 C CA . TYR A 1 180 ? 4.810 -19.471 7.843 1.00 93.56 180 TYR A CA 1
ATOM 1452 C C . TYR A 1 180 ? 5.415 -20.769 8.384 1.00 93.56 180 TYR A C 1
ATOM 1454 O O . TYR A 1 180 ? 6.149 -20.767 9.376 1.00 93.56 180 TYR A O 1
ATOM 1462 N N . LEU A 1 181 ? 5.097 -21.892 7.744 1.00 93.25 181 LEU A N 1
ATOM 1463 C CA . LEU A 1 181 ? 5.539 -23.214 8.189 1.00 93.25 181 LEU A CA 1
ATOM 1464 C C . LEU A 1 181 ? 6.581 -23.802 7.239 1.00 93.25 181 LEU A C 1
ATOM 1466 O O . LEU A 1 181 ? 6.767 -23.337 6.118 1.00 93.25 181 LEU A O 1
ATOM 1470 N N . ILE A 1 182 ? 7.268 -24.847 7.698 1.00 93.62 182 ILE A N 1
ATOM 1471 C CA . ILE A 1 182 ? 8.164 -25.651 6.868 1.00 93.62 182 ILE A CA 1
ATOM 1472 C C . ILE A 1 182 ? 7.423 -26.924 6.463 1.00 93.62 182 ILE A C 1
ATOM 1474 O O . ILE A 1 182 ? 6.986 -27.696 7.316 1.00 93.62 182 ILE A O 1
ATOM 1478 N N . MET A 1 183 ? 7.288 -27.143 5.158 1.00 91.44 183 MET A N 1
ATOM 1479 C CA . MET A 1 183 ? 6.687 -28.340 4.579 1.00 91.44 183 MET A CA 1
ATOM 1480 C C . MET A 1 183 ? 7.753 -29.344 4.135 1.00 91.44 183 MET A C 1
ATOM 1482 O O . MET A 1 183 ? 8.835 -28.978 3.664 1.00 91.44 183 MET A O 1
ATOM 1486 N N . LEU A 1 184 ? 7.420 -30.632 4.225 1.00 93.81 184 LEU A N 1
ATOM 1487 C CA . LEU A 1 184 ? 8.235 -31.707 3.666 1.00 93.81 184 LEU A CA 1
ATOM 1488 C C . LEU A 1 184 ? 8.082 -31.727 2.139 1.00 93.81 184 LEU A C 1
ATOM 1490 O O . LEU A 1 184 ? 6.971 -31.758 1.619 1.00 93.81 184 LEU A O 1
ATOM 1494 N N . THR A 1 185 ? 9.208 -31.737 1.430 1.00 89.62 185 THR A N 1
ATOM 1495 C CA . THR A 1 185 ? 9.304 -31.761 -0.043 1.00 89.62 185 THR A CA 1
ATOM 1496 C C . THR A 1 185 ? 10.299 -32.841 -0.477 1.00 89.62 185 THR A C 1
ATOM 1498 O O . THR A 1 185 ? 11.435 -32.525 -0.841 1.00 89.62 185 THR A O 1
ATOM 1501 N N . PRO A 1 186 ? 9.937 -34.138 -0.381 1.00 90.19 186 PRO A N 1
ATOM 1502 C CA . PRO A 1 186 ? 10.860 -35.261 -0.588 1.00 90.19 186 PRO A CA 1
ATOM 1503 C C . PRO A 1 186 ? 11.590 -35.255 -1.938 1.00 90.19 186 PRO A C 1
ATOM 1505 O O . PRO A 1 186 ? 12.676 -35.819 -2.058 1.00 90.19 186 PRO A O 1
ATOM 1508 N N . GLU A 1 187 ? 10.994 -34.624 -2.946 1.00 89.06 187 GLU A N 1
ATOM 1509 C CA . GLU A 1 187 ? 11.522 -34.449 -4.294 1.00 89.06 187 GLU A CA 1
ATOM 1510 C C . GLU A 1 187 ? 12.670 -33.430 -4.391 1.00 89.06 187 GLU A C 1
ATOM 1512 O O . GLU A 1 187 ? 13.438 -33.454 -5.354 1.00 89.06 187 GLU A O 1
ATOM 1517 N N . LYS A 1 188 ? 12.822 -32.540 -3.402 1.00 86.25 188 LYS A N 1
ATOM 1518 C CA . LYS A 1 188 ? 13.882 -31.526 -3.369 1.00 86.25 188 LYS A CA 1
ATOM 1519 C C . LYS A 1 188 ? 15.112 -32.026 -2.621 1.00 86.25 188 LYS A C 1
ATOM 1521 O O . LYS A 1 188 ? 15.032 -32.822 -1.690 1.00 86.25 188 LYS A O 1
ATOM 1526 N N . LYS A 1 189 ? 16.279 -31.467 -2.962 1.00 88.69 189 LYS A N 1
ATOM 1527 C CA . LYS A 1 189 ? 17.568 -31.813 -2.332 1.00 88.69 189 LYS A CA 1
ATOM 1528 C C . LYS A 1 189 ? 17.553 -31.657 -0.803 1.00 88.69 189 LYS A C 1
ATOM 1530 O O . LYS A 1 189 ? 18.121 -32.493 -0.107 1.00 88.69 189 LYS A O 1
ATOM 1535 N N . THR A 1 190 ? 16.924 -30.598 -0.295 1.00 89.12 190 THR A N 1
ATOM 1536 C CA . THR A 1 190 ? 16.812 -30.298 1.144 1.00 89.12 190 THR A CA 1
ATOM 1537 C C . THR A 1 190 ? 15.716 -31.092 1.843 1.00 89.12 190 THR A C 1
ATOM 1539 O O . THR A 1 190 ? 15.685 -31.099 3.065 1.00 89.12 190 THR A O 1
ATOM 1542 N N . LYS A 1 191 ? 14.824 -31.756 1.094 1.00 93.31 191 LYS A N 1
ATOM 1543 C CA . LYS A 1 191 ? 13.626 -32.459 1.588 1.00 93.31 191 LYS A CA 1
ATOM 1544 C C . LYS A 1 191 ? 12.619 -31.594 2.356 1.00 93.31 191 LYS A C 1
ATOM 1546 O O . LYS A 1 191 ? 11.612 -32.110 2.832 1.00 93.31 191 LYS A O 1
ATOM 1551 N N . GLU A 1 192 ? 12.867 -30.294 2.446 1.00 93.56 192 GLU A N 1
ATOM 1552 C CA . GLU A 1 192 ? 12.099 -29.306 3.198 1.00 93.56 192 GLU A CA 1
ATOM 1553 C C . GLU A 1 192 ? 12.034 -27.996 2.404 1.00 93.56 192 GLU A C 1
ATOM 1555 O O . GLU A 1 192 ? 12.948 -27.663 1.637 1.00 93.56 192 GLU A O 1
ATOM 1560 N N . SER A 1 193 ? 10.938 -27.255 2.550 1.00 89.69 193 SER A N 1
ATOM 1561 C CA . SER A 1 193 ? 10.749 -25.924 1.964 1.00 89.69 193 SER A CA 1
ATOM 1562 C C . SER A 1 193 ? 9.814 -25.082 2.827 1.00 89.69 193 SER A C 1
ATOM 1564 O O . SER A 1 193 ? 8.929 -25.649 3.461 1.00 89.69 193 SER A O 1
ATOM 1566 N N . PRO A 1 194 ? 9.966 -23.751 2.849 1.00 90.88 194 PRO A N 1
ATOM 1567 C CA . PRO A 1 194 ? 8.965 -22.891 3.464 1.00 90.88 194 PRO A CA 1
ATOM 1568 C C . PRO A 1 194 ? 7.661 -22.916 2.655 1.00 90.88 194 PRO A C 1
ATOM 1570 O O . PRO A 1 194 ? 7.692 -22.926 1.421 1.00 90.88 194 PRO A O 1
ATOM 1573 N N . ASP A 1 195 ? 6.532 -22.914 3.358 1.00 90.94 195 ASP A N 1
ATOM 1574 C CA . ASP A 1 195 ? 5.195 -22.739 2.801 1.00 90.94 195 ASP A CA 1
ATOM 1575 C C . ASP A 1 195 ? 4.696 -21.326 3.105 1.00 90.94 195 ASP A C 1
ATOM 1577 O O . ASP A 1 195 ? 4.312 -21.010 4.231 1.00 90.94 195 ASP A O 1
ATOM 1581 N N . PHE A 1 196 ? 4.732 -20.473 2.083 1.00 90.31 196 PHE A N 1
ATOM 1582 C CA . PHE A 1 196 ? 4.297 -19.079 2.164 1.00 90.31 196 PHE A CA 1
ATOM 1583 C C . PHE A 1 196 ? 2.817 -18.888 1.806 1.00 90.31 196 PHE A C 1
ATOM 1585 O O . PHE A 1 196 ? 2.373 -17.749 1.659 1.00 90.31 196 PHE A O 1
ATOM 1592 N N . ASN A 1 197 ? 2.046 -19.968 1.634 1.00 91.31 197 ASN A N 1
ATOM 1593 C CA . ASN A 1 197 ? 0.612 -19.877 1.363 1.00 91.31 197 ASN A CA 1
ATOM 1594 C C . ASN A 1 197 ? -0.172 -19.735 2.672 1.00 91.31 197 ASN A C 1
ATOM 1596 O O . ASN A 1 197 ? -0.950 -20.602 3.068 1.00 91.31 197 ASN A O 1
ATOM 1600 N N . THR A 1 198 ? 0.089 -18.644 3.383 1.00 91.44 198 THR A N 1
ATOM 1601 C CA . THR A 1 198 ? -0.494 -18.360 4.693 1.00 91.44 198 THR A CA 1
ATOM 1602 C C . THR A 1 198 ? -1.773 -17.532 4.559 1.00 91.44 198 THR A C 1
ATOM 1604 O O . THR A 1 198 ? -1.959 -16.771 3.603 1.00 91.44 198 THR A O 1
ATOM 1607 N N . LEU A 1 199 ? -2.692 -17.729 5.504 1.00 95.25 199 LEU A N 1
ATOM 1608 C CA . LEU A 1 199 ? -3.950 -16.993 5.598 1.00 95.25 199 LEU A CA 1
ATOM 1609 C C . LEU A 1 199 ? -3.713 -15.658 6.315 1.00 95.25 199 LEU A C 1
ATOM 1611 O O . LEU A 1 199 ? -3.197 -15.656 7.430 1.00 95.25 199 LEU A O 1
ATOM 1615 N N . HIS A 1 200 ? -4.150 -14.556 5.711 1.00 95.50 200 HIS A N 1
ATOM 1616 C CA . HIS A 1 200 ? -4.038 -13.207 6.260 1.00 95.50 200 HIS A CA 1
ATOM 1617 C C . HIS A 1 200 ? -5.396 -12.507 6.252 1.00 95.50 200 HIS A C 1
ATOM 1619 O O . HIS A 1 200 ? -6.246 -12.786 5.406 1.00 95.50 200 HIS A O 1
ATOM 1625 N N . TYR A 1 201 ? -5.584 -11.583 7.192 1.00 93.25 201 TYR A N 1
ATOM 1626 C CA . TYR A 1 201 ? -6.714 -10.659 7.208 1.00 93.25 201 TYR A CA 1
ATOM 1627 C C . TYR A 1 201 ? -6.235 -9.308 6.677 1.00 93.25 201 TYR A C 1
ATOM 1629 O O . TYR A 1 201 ? -5.575 -8.543 7.381 1.00 93.25 201 TYR A O 1
ATOM 1637 N N . CYS A 1 202 ? -6.489 -9.057 5.398 1.00 94.44 202 CYS A N 1
ATOM 1638 C CA . CYS A 1 202 ? -5.920 -7.941 4.652 1.00 94.44 202 CYS A CA 1
ATOM 1639 C C . CYS A 1 202 ? -6.946 -6.826 4.473 1.00 94.44 202 CYS A C 1
ATOM 1641 O O . CYS A 1 202 ? -8.139 -7.087 4.340 1.00 94.44 202 CYS A O 1
ATOM 1643 N N . ARG A 1 203 ? -6.479 -5.574 4.403 1.00 95.00 203 ARG A N 1
ATOM 1644 C CA . ARG A 1 203 ? -7.298 -4.488 3.851 1.00 95.00 203 ARG A CA 1
ATOM 1645 C C . ARG A 1 203 ? -7.519 -4.770 2.370 1.00 95.00 203 ARG A C 1
ATOM 1647 O O . ARG A 1 203 ? -6.549 -5.022 1.658 1.00 95.00 203 ARG A O 1
ATOM 1654 N N . ASN A 1 204 ? -8.763 -4.699 1.917 1.00 96.06 204 ASN A N 1
ATOM 1655 C CA . ASN A 1 204 ? -9.102 -4.856 0.515 1.00 96.06 204 ASN A CA 1
ATOM 1656 C C . ASN A 1 204 ? -8.495 -3.689 -0.277 1.00 96.06 204 ASN A C 1
ATOM 1658 O O . ASN A 1 204 ? -8.923 -2.537 -0.165 1.00 96.06 204 ASN A O 1
ATOM 1662 N N . TYR A 1 205 ? -7.457 -4.007 -1.046 1.00 96.31 205 TYR A N 1
ATOM 1663 C CA . TYR A 1 205 ? -6.705 -3.031 -1.817 1.00 96.31 205 TYR A CA 1
ATOM 1664 C C . TYR A 1 205 ? -7.550 -2.387 -2.921 1.00 96.31 205 TYR A C 1
ATOM 1666 O O . TYR A 1 205 ? -7.492 -1.170 -3.093 1.00 96.31 205 TYR A O 1
ATOM 1674 N N . ASP A 1 206 ? -8.378 -3.176 -3.605 1.00 96.38 206 ASP A N 1
ATOM 1675 C CA . ASP A 1 206 ? -9.211 -2.706 -4.713 1.00 96.38 206 ASP A CA 1
ATOM 1676 C C . ASP A 1 206 ? -10.203 -1.641 -4.234 1.00 96.38 206 ASP A C 1
ATOM 1678 O O . ASP A 1 206 ? -10.349 -0.603 -4.868 1.00 96.38 206 ASP A O 1
ATOM 1682 N N . ARG A 1 207 ? -10.796 -1.815 -3.045 1.00 97.25 207 ARG A N 1
ATOM 1683 C CA . ARG A 1 207 ? -11.704 -0.815 -2.447 1.00 97.25 207 ARG A CA 1
ATOM 1684 C C . ARG A 1 207 ? -10.995 0.504 -2.136 1.00 97.25 207 ARG A C 1
ATOM 1686 O O . ARG A 1 207 ? -11.572 1.575 -2.321 1.00 97.25 207 ARG A O 1
ATOM 1693 N N . ILE A 1 208 ? -9.737 0.442 -1.694 1.00 97.31 208 ILE A N 1
ATOM 1694 C CA . ILE A 1 208 ? -8.909 1.630 -1.439 1.00 97.31 208 ILE A CA 1
ATOM 1695 C C . ILE A 1 208 ? -8.522 2.313 -2.758 1.00 97.31 208 ILE A C 1
ATOM 1697 O O . ILE A 1 208 ? -8.541 3.543 -2.839 1.00 97.31 208 ILE A O 1
ATOM 1701 N N . LEU A 1 209 ? -8.170 1.531 -3.781 1.00 96.38 209 LEU A N 1
ATOM 1702 C CA . LEU A 1 209 ? -7.816 2.025 -5.108 1.00 96.38 209 LEU A CA 1
ATOM 1703 C C . LEU A 1 209 ? -9.009 2.692 -5.798 1.00 96.38 209 LEU A C 1
ATOM 1705 O O . LEU A 1 209 ? -8.862 3.803 -6.303 1.00 96.38 209 LEU A O 1
ATOM 1709 N N . ASP A 1 210 ? -10.176 2.050 -5.780 1.00 96.69 210 ASP A N 1
ATOM 1710 C CA . ASP A 1 210 ? -11.421 2.583 -6.335 1.00 96.69 210 ASP A CA 1
ATOM 1711 C C . ASP A 1 210 ? -11.776 3.911 -5.668 1.00 96.69 210 ASP A C 1
ATOM 1713 O O . ASP A 1 210 ? -11.958 4.919 -6.349 1.00 96.69 210 ASP A O 1
ATOM 1717 N N . TRP A 1 211 ? -11.754 3.954 -4.331 1.00 97.12 211 TRP A N 1
ATOM 1718 C CA . TRP A 1 211 ? -11.978 5.193 -3.592 1.00 97.12 211 TRP A CA 1
ATOM 1719 C C . TRP A 1 211 ? -10.979 6.287 -3.991 1.00 97.12 211 TRP A C 1
ATOM 1721 O O . TRP A 1 211 ? -11.371 7.437 -4.183 1.00 97.12 211 TRP A O 1
ATOM 1731 N N . ALA A 1 212 ? -9.694 5.959 -4.149 1.00 95.38 212 ALA A N 1
ATOM 1732 C CA . ALA A 1 212 ? -8.690 6.943 -4.545 1.00 95.38 212 ALA A CA 1
ATOM 1733 C C . ALA A 1 212 ? -8.939 7.481 -5.962 1.00 95.38 212 ALA A C 1
ATOM 1735 O O . ALA A 1 212 ? -8.879 8.691 -6.161 1.00 95.38 212 ALA A O 1
ATOM 1736 N N . LYS A 1 213 ? -9.277 6.608 -6.921 1.00 92.81 213 LYS A N 1
ATOM 1737 C CA . LYS A 1 213 ? -9.624 6.989 -8.302 1.00 92.81 213 LYS A CA 1
ATOM 1738 C C . LYS A 1 213 ? -10.898 7.835 -8.371 1.00 92.81 213 LYS A C 1
ATOM 1740 O O . LYS A 1 213 ? -10.992 8.727 -9.205 1.00 92.81 213 LYS A O 1
ATOM 1745 N N . GLU A 1 214 ? -11.869 7.600 -7.493 1.00 94.38 214 GLU A N 1
ATOM 1746 C CA . GLU A 1 214 ? -13.096 8.405 -7.407 1.00 94.38 214 GLU A CA 1
ATOM 1747 C C . GLU A 1 214 ? -12.870 9.795 -6.790 1.00 94.38 214 GLU A C 1
ATOM 1749 O O . GLU A 1 214 ? -13.640 10.719 -7.056 1.00 94.38 214 GLU A O 1
ATOM 1754 N N . ASN A 1 215 ? -11.830 9.948 -5.964 1.00 93.56 215 ASN A N 1
ATOM 1755 C CA . ASN A 1 215 ? -11.545 11.172 -5.208 1.00 93.56 215 ASN A CA 1
ATOM 1756 C C . ASN A 1 215 ? -10.315 11.935 -5.725 1.00 93.56 215 ASN A C 1
ATOM 1758 O O . ASN A 1 215 ? -9.920 12.938 -5.126 1.00 93.56 215 ASN A O 1
ATOM 1762 N N . GLU A 1 216 ? -9.692 11.484 -6.813 1.00 89.94 216 GLU A N 1
ATOM 1763 C CA . GLU A 1 216 ? -8.577 12.200 -7.417 1.00 89.94 216 GLU A CA 1
ATOM 1764 C C . GLU A 1 216 ? -9.054 13.521 -8.040 1.00 89.94 216 GLU A C 1
ATOM 1766 O O . GLU A 1 216 ? -10.154 13.628 -8.582 1.00 89.94 216 GLU A O 1
ATOM 1771 N N . ILE A 1 217 ? -8.206 14.548 -8.023 1.00 84.44 217 ILE A N 1
ATOM 1772 C CA . ILE A 1 217 ? -8.549 15.888 -8.538 1.00 84.44 217 ILE A CA 1
ATOM 1773 C C . ILE A 1 217 ? -8.763 15.941 -10.072 1.00 84.44 217 ILE A C 1
ATOM 1775 O O . ILE A 1 217 ? -9.076 16.996 -10.631 1.00 84.44 217 ILE A O 1
ATOM 1779 N N . GLY A 1 218 ? -8.609 14.803 -10.763 1.00 71.38 218 GLY A N 1
ATOM 1780 C CA . GLY A 1 218 ? -8.747 14.629 -12.209 1.00 71.38 218 GLY A CA 1
ATOM 1781 C C . GLY A 1 218 ? -7.701 15.387 -13.044 1.00 71.38 218 GLY A C 1
ATOM 1782 O O . GLY A 1 218 ? -6.982 16.261 -12.565 1.00 71.38 218 GLY A O 1
ATOM 1783 N N . ARG A 1 219 ? -7.634 15.104 -14.355 1.00 53.28 219 ARG A N 1
ATOM 1784 C CA . ARG A 1 219 ? -6.730 15.765 -15.336 1.00 53.28 219 ARG A CA 1
ATOM 1785 C C . ARG A 1 219 ? -6.966 17.277 -15.552 1.00 53.28 219 ARG A C 1
ATOM 1787 O O . ARG A 1 219 ? -6.391 17.854 -16.474 1.00 53.28 219 ARG A O 1
ATOM 1794 N N . ARG A 1 220 ? -7.842 17.936 -14.781 1.00 45.78 220 ARG A N 1
ATOM 1795 C CA . ARG A 1 220 ? -8.073 19.392 -14.903 1.00 45.78 220 ARG A CA 1
ATOM 1796 C C . ARG A 1 220 ? -7.024 20.227 -14.170 1.00 45.78 220 ARG A C 1
ATOM 1798 O O . ARG A 1 220 ? -6.880 21.403 -14.491 1.00 45.78 220 ARG A O 1
ATOM 1805 N N . GLY A 1 221 ? -6.265 19.629 -13.252 1.00 45.81 221 GLY A N 1
ATOM 1806 C CA . GLY A 1 221 ? -5.001 20.187 -12.785 1.00 45.81 221 GLY A CA 1
ATOM 1807 C C . GLY A 1 221 ? -3.895 19.781 -13.751 1.00 45.81 221 GLY A C 1
ATOM 1808 O O . GLY A 1 221 ? -3.723 18.596 -14.024 1.00 45.81 221 GLY A O 1
ATOM 1809 N N . HIS A 1 222 ? -3.154 20.742 -14.296 1.00 42.00 222 HIS A N 1
ATOM 1810 C CA . HIS A 1 222 ? -1.955 20.469 -15.086 1.00 42.00 222 HIS A CA 1
ATOM 1811 C C . HIS A 1 222 ? -0.845 19.993 -14.133 1.00 42.00 222 HIS A C 1
ATOM 1813 O O . HIS A 1 222 ? 0.041 20.758 -13.765 1.00 42.00 222 HIS A O 1
ATOM 1819 N N . PHE A 1 223 ? -0.956 18.755 -13.652 1.00 48.03 223 PHE A N 1
ATOM 1820 C CA . PHE A 1 223 ? 0.094 18.101 -12.888 1.00 48.03 223 PHE A CA 1
ATOM 1821 C C . PHE A 1 223 ? 1.022 17.372 -13.862 1.00 48.03 223 PHE A C 1
ATOM 1823 O O . PHE A 1 223 ? 0.520 16.606 -14.690 1.00 48.03 223 PHE A O 1
ATOM 1830 N N . PRO A 1 224 ? 2.346 17.612 -13.805 1.00 47.25 224 PRO A N 1
ATOM 1831 C CA . PRO A 1 224 ? 3.299 16.789 -14.533 1.00 47.25 224 PRO A CA 1
ATOM 1832 C C . PRO A 1 224 ? 3.125 15.320 -14.127 1.00 47.25 224 PRO A C 1
ATOM 1834 O O . PRO A 1 224 ? 2.707 15.036 -13.001 1.00 47.25 224 PRO A O 1
ATOM 1837 N N . ASP A 1 225 ? 3.347 14.429 -15.098 1.00 52.44 225 ASP A N 1
ATOM 1838 C CA . ASP A 1 225 ? 2.995 13.006 -15.077 1.00 52.44 225 ASP A CA 1
ATOM 1839 C C . ASP A 1 225 ? 3.099 12.383 -13.684 1.00 52.44 225 ASP A C 1
ATOM 1841 O O . ASP A 1 225 ? 4.151 12.387 -13.056 1.00 52.44 225 ASP A O 1
ATOM 1845 N N . TRP A 1 226 ? 2.008 11.789 -13.209 1.00 48.00 226 TRP A N 1
ATOM 1846 C CA . TRP A 1 226 ? 1.883 11.257 -11.851 1.00 48.00 226 TRP A CA 1
ATOM 1847 C C . TRP A 1 226 ? 2.938 10.234 -11.428 1.00 48.00 226 TRP A C 1
ATOM 1849 O O . TRP A 1 226 ? 3.270 10.096 -10.248 1.00 48.00 226 TRP A O 1
ATOM 1859 N N . TYR A 1 227 ? 3.521 9.572 -12.423 1.00 46.50 227 TYR A N 1
ATOM 1860 C CA . TYR A 1 227 ? 4.686 8.711 -12.275 1.00 46.50 227 TYR A CA 1
ATOM 1861 C C . TYR A 1 227 ? 5.904 9.418 -11.670 1.00 46.50 227 TYR A C 1
ATOM 1863 O O . TYR A 1 227 ? 6.754 8.773 -11.064 1.00 46.50 227 TYR A O 1
ATOM 1871 N N . GLU A 1 228 ? 5.988 10.737 -11.810 1.00 48.56 228 GLU A N 1
ATOM 1872 C CA . GLU A 1 228 ? 7.020 11.569 -11.212 1.00 48.56 228 GLU A CA 1
ATOM 1873 C C . GLU A 1 228 ? 6.850 11.638 -9.686 1.00 48.56 228 GLU A C 1
ATOM 1875 O O . GLU A 1 228 ? 7.813 11.403 -8.975 1.00 48.56 228 GLU A O 1
ATOM 1880 N N . PHE A 1 229 ? 5.640 11.808 -9.143 1.00 50.59 229 PHE A N 1
ATOM 1881 C CA . PHE A 1 229 ? 5.426 11.919 -7.685 1.00 50.59 229 PHE A CA 1
ATOM 1882 C C . PHE A 1 229 ? 5.328 10.573 -6.949 1.00 50.59 229 PHE A C 1
ATOM 1884 O O . PHE A 1 229 ? 5.682 10.465 -5.770 1.00 50.59 229 PHE A O 1
ATOM 1891 N N . ALA A 1 230 ? 4.845 9.527 -7.626 1.00 47.91 230 ALA A N 1
ATOM 1892 C CA . ALA A 1 230 ? 4.748 8.191 -7.038 1.00 47.91 230 ALA A CA 1
ATOM 1893 C C . ALA A 1 230 ? 6.116 7.497 -6.904 1.00 47.91 230 ALA A C 1
ATOM 1895 O O . ALA A 1 230 ? 6.243 6.562 -6.114 1.00 47.91 230 ALA A O 1
ATOM 1896 N N . ILE A 1 231 ? 7.129 7.939 -7.660 1.00 47.25 231 ILE A N 1
ATOM 1897 C CA . ILE A 1 231 ? 8.426 7.255 -7.758 1.00 47.25 231 ILE A CA 1
ATOM 1898 C C . ILE A 1 231 ? 9.620 8.162 -7.403 1.00 47.25 231 ILE A C 1
ATOM 1900 O O . ILE A 1 231 ? 10.634 7.646 -6.928 1.00 47.25 231 ILE A O 1
ATOM 1904 N N . VAL A 1 232 ? 9.522 9.489 -7.576 1.00 39.94 232 VAL A N 1
ATOM 1905 C CA . VAL A 1 232 ? 10.564 10.456 -7.161 1.00 39.94 232 VAL A CA 1
ATOM 1906 C C . VAL A 1 232 ? 10.314 10.930 -5.737 1.00 39.94 232 VAL A C 1
ATOM 1908 O O . VAL A 1 232 ? 9.190 11.361 -5.411 1.00 39.94 232 VAL A O 1
#

Secondary structure (DSSP, 8-state):
-HHHHHHHHHHHHHHHHHHHHHHHHHHT-PPPHHHHHHHHS---GGGGG--EEEEE----TT---TTSSS--HHHHHHHHHTS-SSPEEEEGGGGGGGT--STTSPBP-GGGTTEEEE--HHHHHHHHHHHHHHHHTTTTS--TTSGGG-S-HHHHHHHHHHHHHHHHHHHHHH---PPPEEEE-TTSTTSEEEE---EEEEE-HHHHHHHHHHHS--TTS----THHHHH-

Sequence (232 aa):
MYSYNRVYNVVAAFFFAVSLVFHFVARNIEPNDLDCVRATSSWSPAFGAIEYQWETFQNGFSQKSIYRGEPTPELEMAWLDSLPSSPIPIPKSKLSELQLSDEEYLEGHGDFEGSLYGNLEVFRNLGCLNLLRQHTYRDEFDYSFLPAFKGSEEMIMRRVDACVQRLREVLMCSGDATPYLIMLTPEKKTKESPDFNTLHYCRNYDRILDWAKENEIGRRGHFPDWYEFAIV

Mean predicted aligned error: 7.25 Å

Nearest PDB structures (foldseek):
  8szi-assembly1_A  TM=2.974E-01  e=7.777E+00  Homo sapiens

Solvent-accessible surface area (backbone atoms only — not comparable to full-atom values): 13893 Å² total; per-residue (Å²): 115,74,68,58,56,54,53,50,52,52,52,52,51,48,55,50,52,52,50,53,49,51,52,54,52,60,73,68,60,74,78,54,70,61,59,51,46,65,75,75,46,78,81,59,94,59,56,88,39,64,45,76,42,82,44,66,44,81,54,50,93,84,55,86,54,73,88,61,77,82,93,41,76,67,34,55,46,55,60,54,71,73,43,67,77,49,47,30,72,38,57,56,90,51,30,68,74,70,76,48,83,68,92,88,59,59,69,34,62,79,100,36,57,73,20,27,64,38,77,63,67,67,50,42,52,51,33,27,54,48,48,53,53,50,62,74,42,46,90,82,42,88,52,66,85,41,62,56,52,48,77,53,70,69,56,28,48,52,44,51,51,51,32,54,54,50,51,52,51,52,53,61,70,66,50,82,80,76,79,67,50,77,41,83,33,81,90,45,96,79,34,55,42,78,43,52,60,39,78,43,83,38,70,43,58,65,49,44,49,52,51,45,56,75,48,26,67,51,87,83,52,94,65,77,63,50,63,40,68,36,46,92

pLDDT: mean 89.31, std 11.94, range [39.94, 98.19]

Foldseek 3Di:
DVVVVVVVVVVVVVVVVVVVVCVVVVVPDDDDPLVVCVVPHQDDPCSVLWDKDKAFDPPPPPDDDLCDDADDPSNVVVLVLLAAFFFFWAAQVCVVSVVDHPPPFAADDDVRHRTTTHDDVVLLLSLLVVLLRCVVNCVVDPPCVFLLNPDDPVSNVVLNVVSVVVNVVVCVVVPDPFDWDKDQDCVDPVRIDTDSRGMDTDTDSVSSRVVRNVRGPPVPPVDPGPSNVSRD